Protein AF-A0A7S0UBX7-F1 (afdb_monomer)

Secondary structure (DSSP, 8-state):
---------PPPP------PPPP-------------------------------------------HHHHHHHHHHHHHHHHHHHHHHHHHHHHHHHHTEEE-TTT--EEE--S-HHHHHHHHHHHHHHHHHHSPBPPTTSHHHHHHHHHHHHHHHHH------EEEEE--S---EEEETTTEEEEEHHHHHHTTT-HHHHHHHHHHHHHHHHTTHHHHHHHHHHHHHHHHHHHHHHH--HHHHHHHHHHHHHS---GGG--

Foldseek 3Di:
DDDDDDDDDDDDDDDDDDDDDDDDDDDDDDDDDDDDDDDDDDDDDDDDDDDDDDDDDDDPPDPPPPVVVVVVVVVVVVVVVVCCLCVLVVVLVVVQVVQFDAQPPPRDTFGFPDDLVVQVVVLVVVLVVLCVPFPWDDCPDPLNVLQVVLLVVLVVVLPDPAPADEIETEDLDQDWAQGRRRYTYGYVNVCVVVVNDSVVSNVRSNLRVVCNSSVVVSRLVRVLVSLVSVLVVCCVPPVDPPVSVVSNVCSVVPPVPCVVVD

InterPro domains:
  IPR001915 Peptidase M48 [PF01435] (147-233)
  IPR051156 Mitochondrial and Outer Membrane Metalloprotease [PTHR22726] (80-261)

Organism: Hemiselmis andersenii (NCBI:txid464988)

pLDDT: mean 72.53, std 24.05, range [28.77, 96.5]

Solvent-accessible surface area (backbone atoms only — not comparable to full-atom values): 16391 Å² total; per-residue (Å²): 132,89,79,85,92,82,91,88,78,88,83,83,85,83,90,76,86,86,81,82,82,82,86,82,86,85,84,88,79,90,82,92,86,82,89,85,82,89,88,78,91,83,82,86,85,90,87,84,88,83,90,81,89,80,92,78,90,79,76,84,78,75,81,74,76,62,62,74,56,57,54,49,52,54,50,52,51,50,50,51,52,52,48,50,68,48,50,52,59,50,50,50,54,51,53,51,64,73,27,56,40,65,40,90,87,77,65,46,82,41,46,48,77,71,54,67,69,58,46,29,51,53,22,50,55,54,50,54,53,54,61,71,74,36,60,67,57,55,72,87,39,70,68,33,44,50,51,39,55,47,49,52,54,48,51,63,69,67,74,59,96,56,70,69,43,73,47,33,32,57,41,83,51,73,46,70,47,41,35,43,62,35,41,32,44,35,25,45,24,35,42,58,74,51,72,65,39,65,66,64,51,41,53,53,50,46,55,34,46,48,40,42,75,66,40,45,70,51,34,53,50,31,52,49,53,49,52,52,49,51,44,53,50,45,47,75,76,64,70,52,73,72,62,48,61,52,52,53,53,46,61,76,63,53,67,82,54,72,77,77,77,108

Mean predicted aligned error: 16.67 Å

Structure (mmCIF, N/CA/C/O backbone):
data_AF-A0A7S0UBX7-F1
#
_entry.id   AF-A0A7S0UBX7-F1
#
loop_
_atom_site.group_PDB
_atom_site.id
_atom_site.type_symbol
_atom_site.label_atom_id
_atom_site.label_alt_id
_atom_site.label_comp_id
_atom_site.label_asym_id
_atom_site.label_entity_id
_atom_site.label_seq_id
_atom_site.pdbx_PDB_ins_code
_atom_site.Cartn_x
_atom_site.Cartn_y
_atom_site.Cartn_z
_atom_site.occupancy
_atom_site.B_iso_or_equiv
_atom_site.auth_seq_id
_atom_site.auth_comp_id
_atom_site.auth_asym_id
_atom_site.auth_atom_id
_atom_site.pdbx_PDB_model_num
ATOM 1 N N . GLY A 1 1 ? -13.564 58.226 12.198 1.00 32.62 1 GLY A N 1
ATOM 2 C CA . GLY A 1 1 ? -12.790 58.694 13.359 1.00 32.62 1 GLY A CA 1
ATOM 3 C C . GLY A 1 1 ? -12.276 57.494 14.117 1.00 32.62 1 GLY A C 1
ATOM 4 O O . GLY A 1 1 ? -13.088 56.614 14.330 1.00 32.62 1 GLY A O 1
ATOM 5 N N . ARG A 1 2 ? -10.972 57.507 14.458 1.00 31.73 2 ARG A N 1
ATOM 6 C CA . ARG A 1 2 ? -10.309 56.976 15.678 1.00 31.73 2 ARG A CA 1
ATOM 7 C C . ARG A 1 2 ? -10.672 55.543 16.143 1.00 31.73 2 ARG A C 1
ATOM 9 O O . ARG A 1 2 ? -11.837 55.245 16.294 1.00 31.73 2 ARG A O 1
ATOM 16 N N . PHE A 1 3 ? -9.785 54.641 16.566 1.00 32.31 3 PHE A N 1
ATOM 17 C CA . PHE A 1 3 ? -8.325 54.519 16.718 1.00 32.31 3 PHE A CA 1
ATOM 18 C C . PHE A 1 3 ? -8.090 53.169 17.468 1.00 32.31 3 PHE A C 1
ATOM 20 O O . PHE A 1 3 ? -9.007 52.701 18.135 1.00 32.31 3 PHE A O 1
ATOM 27 N N . PHE A 1 4 ? -6.847 52.654 17.457 1.00 34.56 4 PHE A N 1
ATOM 28 C CA . PHE A 1 4 ? -6.247 51.592 18.316 1.00 34.56 4 PHE A CA 1
ATOM 29 C C . PHE A 1 4 ? -6.619 50.115 18.030 1.00 34.56 4 PHE A C 1
ATOM 31 O O . PHE A 1 4 ? -7.768 49.731 18.176 1.00 34.56 4 PHE A O 1
ATOM 38 N N . ASN A 1 5 ? -5.741 49.220 17.538 1.00 28.77 5 ASN A N 1
ATOM 39 C CA . ASN A 1 5 ? -4.349 48.810 17.864 1.00 28.77 5 ASN A CA 1
ATOM 40 C C . ASN A 1 5 ? -4.222 47.883 19.095 1.00 28.77 5 ASN A C 1
ATOM 42 O O . ASN A 1 5 ? -4.469 48.330 20.210 1.00 28.77 5 ASN A O 1
ATOM 46 N N . ARG A 1 6 ? -3.761 46.639 18.859 1.00 32.03 6 ARG A N 1
ATOM 47 C CA . ARG A 1 6 ? -2.914 45.760 19.708 1.00 32.03 6 ARG A CA 1
ATOM 48 C C . ARG A 1 6 ? -2.535 44.534 18.848 1.00 32.03 6 ARG A C 1
ATOM 50 O O . ARG A 1 6 ? -3.425 43.832 18.397 1.00 32.03 6 ARG A O 1
ATOM 57 N N . SER A 1 7 ? -1.309 44.325 18.360 1.00 31.06 7 SER A N 1
ATOM 58 C CA . SER A 1 7 ? -0.068 43.922 19.047 1.00 31.06 7 SER A CA 1
ATOM 59 C C . SER A 1 7 ? -0.198 42.641 19.892 1.00 31.06 7 SER A C 1
ATOM 61 O O . SER A 1 7 ? -0.618 42.739 21.040 1.00 31.06 7 SER A O 1
ATOM 63 N N . ALA A 1 8 ? 0.214 41.483 19.348 1.00 34.06 8 ALA A N 1
ATOM 64 C CA . ALA A 1 8 ? 0.842 40.366 20.081 1.00 34.06 8 ALA A CA 1
ATOM 65 C C . ALA A 1 8 ? 1.201 39.199 19.129 1.00 34.06 8 ALA A C 1
ATOM 67 O O . ALA A 1 8 ? 0.385 38.322 18.872 1.00 34.06 8 ALA A O 1
ATOM 68 N N . LEU A 1 9 ? 2.443 39.159 18.638 1.00 36.25 9 LEU A N 1
ATOM 69 C CA . LEU A 1 9 ? 3.099 37.920 18.199 1.00 36.25 9 LEU A CA 1
ATOM 70 C C . LEU A 1 9 ? 4.482 37.879 18.871 1.00 36.25 9 LEU A C 1
ATOM 72 O O . LEU A 1 9 ? 5.223 38.862 18.756 1.00 36.25 9 LEU A O 1
ATOM 76 N N . PRO A 1 10 ? 4.846 36.811 19.605 1.00 35.12 10 PRO A N 1
ATOM 77 C CA . PRO A 1 10 ? 6.133 36.741 20.283 1.00 35.12 10 PRO A CA 1
ATOM 78 C C . PRO A 1 10 ? 7.263 36.422 19.294 1.00 35.12 10 PRO A C 1
ATOM 80 O O . PRO A 1 10 ? 7.229 35.433 18.565 1.00 35.12 10 PRO A O 1
ATOM 83 N N . ARG A 1 11 ? 8.291 37.277 19.302 1.00 32.41 11 ARG A N 1
ATOM 84 C CA . ARG A 1 11 ? 9.596 37.040 18.673 1.00 32.41 11 ARG A CA 1
ATOM 85 C C . ARG A 1 11 ? 10.356 35.986 19.478 1.00 32.41 11 ARG A C 1
ATOM 87 O O . ARG A 1 11 ? 10.690 36.243 20.631 1.00 32.41 11 ARG A O 1
ATOM 94 N N . PHE A 1 12 ? 10.710 34.869 18.851 1.00 33.12 12 PHE A N 1
ATOM 95 C CA . PHE A 1 12 ? 11.814 34.037 19.322 1.00 33.12 12 PHE A CA 1
ATOM 96 C C . PHE A 1 12 ? 13.112 34.517 18.671 1.00 33.12 12 PHE A C 1
ATOM 98 O O . PHE A 1 12 ? 13.270 34.517 17.453 1.00 33.12 12 PHE A O 1
ATOM 105 N N . VAL A 1 13 ? 14.013 34.989 19.526 1.00 33.97 13 VAL A N 1
ATOM 106 C CA . VAL A 1 13 ? 15.382 35.399 1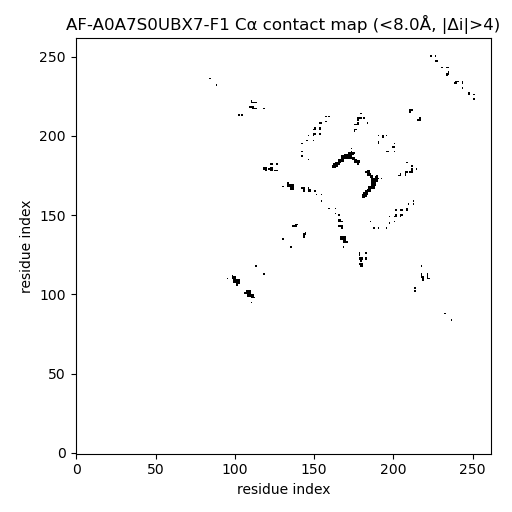9.224 1.00 33.97 13 VAL A CA 1
ATOM 107 C C . VAL A 1 13 ? 16.252 34.146 19.267 1.00 33.97 13 VAL A C 1
ATOM 109 O O . VAL A 1 13 ? 16.299 33.473 20.292 1.00 33.97 13 VAL A O 1
ATOM 112 N N . THR A 1 14 ? 16.965 33.838 18.186 1.00 32.81 14 THR A N 1
ATOM 113 C CA . THR A 1 14 ? 18.094 32.899 18.227 1.00 32.81 14 THR A CA 1
ATOM 114 C C . THR A 1 14 ? 19.341 33.617 17.733 1.00 32.81 14 THR A C 1
ATOM 116 O O . THR A 1 14 ? 19.422 34.104 16.608 1.00 32.81 14 THR A O 1
ATOM 119 N N . ILE A 1 15 ? 20.281 33.743 18.662 1.00 34.03 15 ILE A N 1
ATOM 120 C CA . ILE A 1 15 ? 21.583 34.384 18.541 1.00 34.03 15 ILE A CA 1
ATOM 121 C C . ILE A 1 15 ? 22.542 33.354 17.942 1.00 34.03 15 ILE A C 1
ATOM 123 O O . ILE A 1 15 ? 22.749 32.308 18.546 1.00 34.03 15 ILE A O 1
ATOM 127 N N . PHE A 1 16 ? 23.164 33.658 16.802 1.00 32.94 16 PHE A N 1
ATOM 128 C CA . PHE A 1 16 ? 24.442 33.052 16.416 1.00 32.94 16 PHE A CA 1
ATOM 129 C C . PHE A 1 16 ? 25.360 34.130 15.810 1.00 32.94 16 PHE A C 1
ATOM 131 O O . PHE A 1 16 ? 24.898 34.929 14.988 1.00 32.94 16 PHE A O 1
ATOM 138 N N . PRO A 1 17 ? 26.637 34.222 16.231 1.00 34.56 17 PRO A N 1
ATOM 139 C CA . PRO A 1 17 ? 27.500 35.342 15.885 1.00 34.56 17 PRO A CA 1
ATOM 140 C C . PRO A 1 17 ? 28.130 35.189 14.494 1.00 34.56 17 PRO A C 1
ATOM 142 O O . PRO A 1 17 ? 28.653 34.139 14.129 1.00 34.56 17 PRO A O 1
ATOM 145 N N . ARG A 1 18 ? 28.136 36.293 13.733 1.00 30.66 18 ARG A N 1
ATOM 146 C CA . ARG A 1 18 ? 28.933 36.472 12.509 1.00 30.66 18 ARG A CA 1
ATOM 147 C C . ARG A 1 18 ? 30.420 36.529 12.865 1.00 30.66 18 ARG A C 1
ATOM 149 O O . ARG A 1 18 ? 30.878 37.542 13.392 1.00 30.66 18 ARG A O 1
ATOM 156 N N . HIS A 1 19 ? 31.190 35.511 12.493 1.00 31.62 19 HIS A N 1
ATOM 157 C CA . HIS A 1 19 ? 32.645 35.629 12.438 1.00 31.62 19 HIS A CA 1
ATOM 158 C C . HIS A 1 19 ? 33.062 36.371 11.159 1.00 31.62 19 HIS A C 1
ATOM 160 O O . HIS A 1 19 ? 32.879 35.880 10.048 1.00 31.62 19 HIS A O 1
ATOM 166 N N . ARG A 1 20 ? 33.616 37.579 11.329 1.00 32.84 20 ARG A N 1
ATOM 167 C CA . ARG A 1 20 ? 34.440 38.261 10.321 1.00 32.84 20 ARG A CA 1
ATOM 168 C C . ARG A 1 20 ? 35.842 37.663 10.377 1.00 32.84 20 ARG A C 1
ATOM 170 O O . ARG A 1 20 ? 36.469 37.710 11.431 1.00 32.84 20 ARG A O 1
ATOM 177 N N . THR A 1 21 ? 36.356 37.179 9.257 1.00 38.44 21 THR A N 1
ATOM 178 C CA . THR A 1 21 ? 37.795 36.955 9.074 1.00 38.44 21 THR A CA 1
ATOM 179 C C . THR A 1 21 ? 38.390 38.155 8.333 1.00 38.44 21 THR A C 1
ATOM 181 O O . THR A 1 21 ? 37.851 38.533 7.289 1.00 38.44 21 THR A O 1
ATOM 184 N N . PRO A 1 22 ? 39.459 38.790 8.840 1.00 38.06 22 PRO A N 1
ATOM 185 C CA . PRO A 1 22 ? 40.152 39.853 8.125 1.00 38.06 22 PRO A CA 1
ATOM 186 C C . PRO A 1 22 ? 41.192 39.270 7.155 1.00 38.06 22 PRO A C 1
ATOM 188 O O . PRO A 1 22 ? 41.901 38.322 7.485 1.00 38.06 22 PRO A O 1
ATOM 191 N N . ASN A 1 23 ? 41.308 39.873 5.971 1.00 38.66 23 ASN A N 1
ATOM 192 C CA . ASN A 1 23 ? 42.471 39.707 5.093 1.00 38.66 23 ASN A CA 1
ATOM 193 C C . ASN A 1 23 ? 43.724 40.300 5.758 1.00 38.66 23 ASN A C 1
ATOM 195 O O . ASN A 1 23 ? 43.624 41.342 6.412 1.00 38.66 23 ASN A O 1
ATOM 199 N N . PRO A 1 24 ? 44.912 39.751 5.462 1.00 36.34 24 PRO A N 1
ATOM 200 C CA . PRO A 1 24 ? 46.038 40.638 5.193 1.00 36.34 24 PRO A CA 1
ATOM 201 C C . PRO A 1 24 ? 46.844 40.253 3.943 1.00 36.34 24 PRO A C 1
ATOM 203 O O . PRO A 1 24 ? 47.060 39.086 3.621 1.00 36.34 24 PRO A O 1
ATOM 206 N N . CYS A 1 25 ? 47.281 41.304 3.249 1.00 30.39 25 CYS A N 1
ATOM 207 C CA . CYS A 1 25 ? 48.199 41.317 2.108 1.00 30.39 25 CYS A CA 1
ATOM 208 C C . CYS A 1 25 ? 49.672 41.431 2.623 1.00 30.39 25 CYS A C 1
ATOM 210 O O . CYS A 1 25 ? 49.893 41.226 3.815 1.00 30.39 25 CYS A O 1
ATOM 212 N N . PRO A 1 26 ? 50.715 41.670 1.798 1.00 48.69 26 PRO A N 1
ATOM 213 C CA . PRO A 1 26 ? 51.864 40.777 1.680 1.00 48.69 26 PRO A CA 1
ATOM 214 C C . PRO A 1 26 ? 53.189 41.339 2.250 1.00 48.69 26 PRO A C 1
ATOM 216 O O . PRO A 1 26 ? 53.333 42.534 2.475 1.00 48.69 26 PRO A O 1
ATOM 219 N N . ARG A 1 27 ? 54.198 40.453 2.292 1.00 32.22 27 ARG A N 1
ATOM 220 C CA . ARG A 1 27 ? 55.660 40.703 2.317 1.00 32.22 27 ARG A CA 1
ATOM 221 C C . ARG A 1 27 ? 56.338 41.161 3.626 1.00 32.22 27 ARG A C 1
ATOM 223 O O . ARG A 1 27 ? 55.993 42.173 4.220 1.00 32.22 27 ARG A O 1
ATOM 230 N N . THR A 1 28 ? 57.500 40.513 3.837 1.00 29.39 28 THR A N 1
ATOM 231 C CA . THR A 1 28 ? 58.712 40.950 4.583 1.00 29.39 28 THR A CA 1
ATOM 232 C C . THR A 1 28 ? 58.574 40.935 6.114 1.00 29.39 28 THR A C 1
ATOM 234 O O . THR A 1 28 ? 57.618 41.461 6.649 1.00 29.39 28 THR A O 1
ATOM 237 N N . THR A 1 29 ? 59.452 40.340 6.929 1.00 34.50 29 THR A N 1
ATOM 238 C CA . THR A 1 29 ? 60.924 40.218 6.882 1.00 34.50 29 THR A CA 1
ATOM 239 C C . THR A 1 29 ? 61.299 39.126 7.902 1.00 34.50 29 THR A C 1
ATOM 241 O O . THR A 1 29 ? 60.79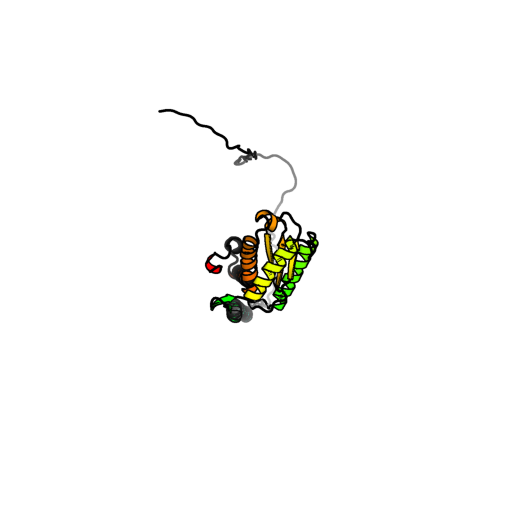0 39.138 9.015 1.00 34.50 29 THR A O 1
ATOM 244 N N . ALA A 1 30 ? 61.912 38.020 7.480 1.00 32.91 30 ALA A N 1
ATOM 245 C CA . ALA A 1 30 ? 63.324 37.683 7.711 1.00 32.91 30 ALA A CA 1
ATOM 246 C C . ALA A 1 30 ? 63.801 37.779 9.173 1.00 32.91 30 ALA A C 1
ATOM 248 O O . ALA A 1 30 ? 63.817 38.865 9.735 1.00 32.91 30 ALA A O 1
ATOM 249 N N . LEU A 1 31 ? 64.303 36.666 9.722 1.00 33.28 31 LEU A N 1
ATOM 250 C CA . LEU A 1 31 ? 65.708 36.516 10.135 1.00 33.28 31 LEU A CA 1
ATOM 251 C C . LEU A 1 31 ? 65.929 35.143 10.810 1.00 33.28 31 LEU A C 1
ATOM 253 O O . LEU A 1 31 ? 65.327 34.860 11.837 1.00 33.28 31 LEU A O 1
ATOM 257 N N . LEU A 1 32 ? 66.897 34.401 10.241 1.00 32.81 32 LEU A N 1
ATOM 258 C CA . LEU A 1 32 ? 67.977 33.649 10.921 1.00 32.81 32 LEU A CA 1
ATOM 259 C C . LEU A 1 32 ? 67.604 32.375 11.697 1.00 32.81 32 LEU A C 1
ATOM 261 O O . LEU A 1 32 ? 66.713 32.389 12.524 1.00 32.81 32 LEU A O 1
ATOM 265 N N . LEU A 1 33 ? 68.281 31.228 11.601 1.00 33.81 33 LEU A N 1
ATOM 266 C CA . LEU A 1 33 ? 69.534 30.684 11.025 1.00 33.81 33 LEU A CA 1
ATOM 267 C C . LEU A 1 33 ? 69.354 29.144 11.200 1.00 33.81 33 LEU A C 1
ATOM 269 O O . LEU A 1 33 ? 68.595 28.740 12.070 1.00 33.81 33 LEU A O 1
ATOM 273 N N . ARG A 1 34 ? 69.978 28.166 10.542 1.00 34.00 34 ARG A N 1
ATOM 274 C CA . ARG A 1 34 ? 71.156 28.019 9.683 1.00 34.00 34 ARG A CA 1
ATOM 275 C C . ARG A 1 34 ? 71.167 26.547 9.235 1.00 34.00 34 ARG A C 1
ATOM 277 O O . ARG A 1 34 ? 70.811 25.682 10.025 1.00 34.00 34 ARG A O 1
ATOM 284 N N . GLY A 1 35 ? 71.759 26.291 8.070 1.00 29.81 35 GLY A N 1
ATOM 285 C CA . GLY A 1 35 ? 72.458 25.038 7.757 1.00 29.81 35 GLY A CA 1
ATOM 286 C C . GLY A 1 35 ? 71.644 24.038 6.929 1.00 29.81 35 GLY A C 1
ATOM 287 O O . GLY A 1 35 ? 70.597 23.595 7.362 1.00 29.81 35 GLY A O 1
ATOM 288 N N . LEU A 1 36 ? 72.046 23.626 5.728 1.00 34.59 36 LEU A N 1
ATOM 289 C CA . LEU A 1 36 ? 73.276 23.849 4.966 1.00 34.59 36 LEU A CA 1
ATOM 290 C C . LEU A 1 36 ? 72.922 23.808 3.470 1.00 34.59 36 LEU A C 1
ATOM 292 O O . LEU A 1 36 ? 72.121 22.988 3.026 1.00 34.59 36 LEU A O 1
ATOM 296 N N . ARG A 1 37 ? 73.509 24.735 2.709 1.00 33.31 37 ARG A N 1
ATOM 297 C CA . ARG A 1 37 ? 73.307 24.948 1.274 1.00 33.31 37 ARG A CA 1
ATOM 298 C C . ARG A 1 37 ? 74.486 24.351 0.495 1.00 33.31 37 ARG A C 1
ATOM 300 O O . ARG A 1 37 ? 75.624 24.501 0.916 1.00 33.31 37 ARG A O 1
ATOM 307 N N . GLN A 1 38 ? 74.143 23.733 -0.632 1.00 40.38 38 GLN A N 1
ATOM 308 C CA . GLN A 1 38 ? 74.840 23.624 -1.923 1.00 40.38 38 GLN A CA 1
ATOM 309 C C . GLN A 1 38 ? 76.268 24.182 -2.076 1.00 40.38 38 GLN A C 1
ATOM 311 O O . GLN A 1 38 ? 76.514 25.358 -1.824 1.00 40.38 38 GLN A O 1
ATOM 316 N N . SER A 1 39 ? 77.099 23.402 -2.765 1.00 30.77 39 SER A N 1
ATOM 317 C CA . SER A 1 39 ? 78.115 23.826 -3.745 1.00 30.77 39 SER A CA 1
ATOM 318 C C . SER A 1 39 ? 78.599 22.538 -4.444 1.00 30.77 39 SER A C 1
ATOM 320 O O . SER A 1 39 ? 78.539 21.476 -3.838 1.00 30.77 39 SER A O 1
ATOM 322 N N . THR A 1 40 ? 79.042 22.423 -5.693 1.00 31.22 40 THR A N 1
ATOM 323 C CA . THR A 1 40 ? 79.333 23.292 -6.841 1.00 31.22 40 THR A CA 1
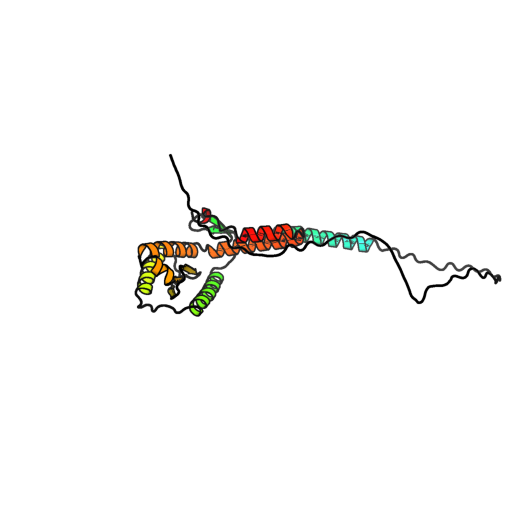ATOM 324 C C . THR A 1 40 ? 79.767 22.315 -7.950 1.00 31.22 40 THR A C 1
ATOM 326 O O . THR A 1 40 ? 80.403 21.304 -7.655 1.00 31.22 40 THR A O 1
ATOM 329 N N . LEU A 1 41 ? 79.449 22.603 -9.213 1.00 39.53 41 LEU A N 1
ATOM 330 C CA . LEU A 1 41 ? 80.047 21.935 -10.383 1.00 39.53 41 LEU A CA 1
ATOM 331 C C . LEU A 1 41 ? 81.587 22.003 -10.341 1.00 39.53 41 LEU A C 1
ATOM 333 O O . LEU A 1 41 ? 82.120 23.012 -9.874 1.00 39.53 41 LEU A O 1
ATOM 337 N N . PRO A 1 42 ? 82.288 21.061 -10.997 1.00 36.72 42 PRO A N 1
ATOM 338 C CA . PRO A 1 42 ? 83.481 21.441 -11.737 1.00 36.72 42 PRO A CA 1
ATOM 339 C C . PRO A 1 42 ? 83.380 21.098 -13.227 1.00 36.72 42 PRO A C 1
ATOM 341 O O . PRO A 1 42 ? 82.856 20.069 -13.652 1.00 36.72 42 PRO A O 1
ATOM 344 N N . GLN A 1 43 ? 83.906 22.033 -14.012 1.00 35.16 43 GLN A N 1
ATOM 345 C CA . GLN A 1 43 ? 84.192 21.923 -15.433 1.00 35.16 43 GLN A CA 1
ATOM 346 C C . GLN A 1 43 ? 85.348 20.943 -15.703 1.00 35.16 43 GLN A C 1
ATOM 348 O O . GLN A 1 43 ? 86.273 20.834 -14.908 1.00 35.16 43 GLN A O 1
ATOM 353 N N . ARG A 1 44 ? 85.288 20.324 -16.892 1.00 38.22 44 ARG A N 1
ATOM 354 C CA . ARG A 1 44 ? 86.384 19.884 -17.783 1.00 38.22 44 ARG A CA 1
ATOM 355 C C . ARG A 1 44 ? 87.692 19.367 -17.156 1.00 38.22 44 ARG A C 1
ATOM 357 O O . ARG A 1 44 ? 88.534 20.140 -16.719 1.00 38.22 44 ARG A O 1
ATOM 364 N N . ALA A 1 45 ? 87.971 18.093 -17.432 1.00 33.66 45 ALA A N 1
ATOM 365 C CA . ALA A 1 45 ? 89.318 17.622 -17.742 1.00 33.66 45 ALA A CA 1
ATOM 366 C C . ALA A 1 45 ? 89.276 16.812 -19.049 1.00 33.66 45 ALA A C 1
ATOM 368 O O . ALA A 1 45 ? 88.781 15.690 -19.102 1.00 33.66 45 ALA A O 1
ATOM 369 N N . SER A 1 46 ? 89.751 17.418 -20.133 1.00 38.59 46 SER A N 1
ATOM 370 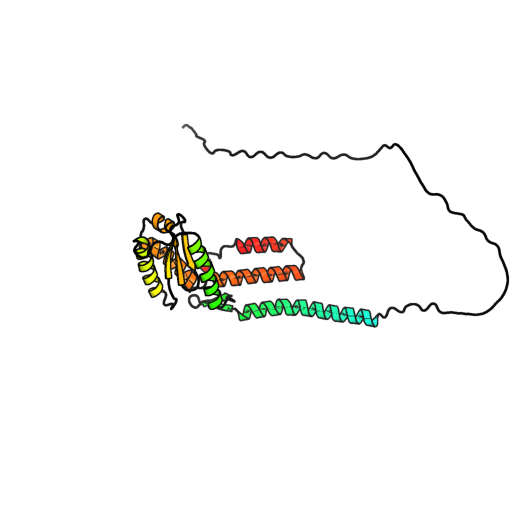C CA . SER A 1 46 ? 90.272 16.705 -21.300 1.00 38.59 46 SER A CA 1
ATOM 371 C C . SER A 1 46 ? 91.651 16.158 -20.942 1.00 38.59 46 SER A C 1
ATOM 373 O O . SER A 1 46 ? 92.433 16.956 -20.448 1.00 38.59 46 SER A O 1
ATOM 375 N N . PHE A 1 47 ? 91.948 14.876 -21.193 1.00 29.25 47 P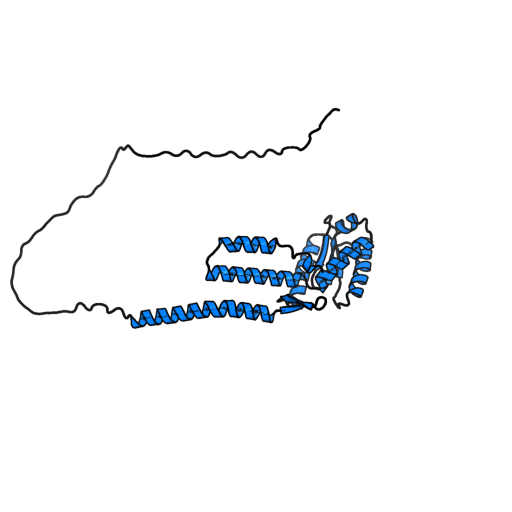HE A N 1
ATOM 376 C CA . PHE A 1 47 ? 93.265 14.333 -21.599 1.00 29.25 47 PHE A CA 1
ATOM 377 C C . PHE A 1 47 ? 93.253 12.792 -21.502 1.00 29.25 47 PHE A C 1
ATOM 379 O O . PHE A 1 47 ? 93.478 12.238 -20.435 1.00 29.25 47 PHE A O 1
ATOM 386 N N . PHE A 1 48 ? 93.014 12.095 -22.617 1.00 33.66 48 PHE A N 1
ATOM 387 C CA . PHE A 1 48 ? 93.989 11.149 -23.178 1.00 33.66 48 PHE A CA 1
ATOM 388 C C . PHE A 1 48 ? 93.564 10.748 -24.595 1.00 33.66 48 PHE A C 1
ATOM 390 O O . PHE A 1 48 ? 92.453 10.287 -24.837 1.00 33.66 48 PHE A O 1
ATOM 397 N N . SER A 1 49 ? 94.477 10.968 -25.532 1.00 37.72 49 SER A N 1
ATOM 398 C CA . SER A 1 49 ? 94.416 10.521 -26.917 1.00 37.72 49 SER A CA 1
ATOM 399 C C . SER A 1 49 ? 95.081 9.151 -27.001 1.00 37.72 49 SER A C 1
ATOM 401 O O . SER A 1 49 ? 96.207 9.040 -26.516 1.00 37.72 49 SER A O 1
ATOM 403 N N . ARG A 1 50 ? 94.453 8.142 -27.629 1.00 31.55 50 ARG A N 1
ATOM 404 C CA . ARG A 1 50 ? 95.185 7.130 -28.418 1.00 31.55 50 ARG A CA 1
ATOM 405 C C . ARG A 1 50 ? 94.276 6.271 -29.314 1.00 31.55 50 ARG A C 1
ATOM 407 O O . ARG A 1 50 ? 93.459 5.502 -28.834 1.00 31.55 50 ARG A O 1
ATOM 414 N N . SER A 1 51 ? 94.493 6.452 -30.617 1.00 32.72 51 SER A N 1
ATOM 415 C CA . SER A 1 51 ? 94.420 5.527 -31.763 1.00 32.72 51 SER A CA 1
ATOM 416 C C . SER A 1 51 ? 93.661 4.194 -31.676 1.00 32.72 51 SER A C 1
ATOM 418 O O . SER A 1 51 ? 93.986 3.340 -30.855 1.00 32.72 51 SER A O 1
ATOM 420 N N . GLY A 1 52 ? 92.888 3.918 -32.729 1.00 30.67 52 GLY A N 1
ATOM 421 C CA . GLY A 1 52 ? 92.715 2.558 -33.256 1.00 30.67 52 GLY A CA 1
ATOM 422 C C . GLY A 1 52 ? 91.327 2.322 -33.838 1.00 30.67 52 GLY A C 1
ATOM 423 O O . GLY A 1 52 ? 90.350 2.350 -33.106 1.00 30.67 52 GLY A O 1
ATOM 424 N N . GLY A 1 53 ? 91.246 2.133 -35.156 1.00 33.81 53 GLY A N 1
ATOM 425 C CA . GLY A 1 53 ? 89.997 1.901 -35.882 1.00 33.81 53 GLY A CA 1
ATOM 426 C C . GLY A 1 53 ? 89.319 0.562 -35.574 1.00 33.81 53 GLY A C 1
ATOM 427 O O . GLY A 1 53 ? 89.917 -0.341 -34.998 1.00 33.81 53 GLY A O 1
ATOM 428 N N . GLY A 1 54 ? 88.074 0.432 -36.031 1.00 31.81 54 GLY A N 1
ATOM 429 C CA . GLY A 1 54 ? 87.338 -0.831 -36.027 1.00 31.81 54 GLY A CA 1
ATOM 430 C C . GLY A 1 54 ? 85.833 -0.606 -36.044 1.00 31.81 54 GLY A C 1
ATOM 431 O O . GLY A 1 54 ? 85.260 -0.152 -35.063 1.00 31.81 54 GLY A O 1
ATOM 432 N N . ALA A 1 55 ? 85.206 -0.892 -37.181 1.00 45.66 55 ALA A N 1
ATOM 433 C CA . ALA A 1 55 ? 83.765 -0.860 -37.370 1.00 45.66 55 ALA A CA 1
ATOM 434 C C . ALA A 1 55 ? 83.042 -1.821 -36.405 1.00 45.66 55 ALA A C 1
ATOM 436 O O . ALA A 1 55 ? 83.457 -2.965 -36.242 1.00 45.66 55 ALA A O 1
ATOM 437 N N . GLY A 1 56 ? 81.937 -1.363 -35.817 1.00 34.41 56 GLY A N 1
ATOM 438 C CA . GLY A 1 56 ? 81.066 -2.155 -34.948 1.00 34.41 56 GLY A CA 1
ATOM 439 C C . GLY A 1 56 ? 79.757 -1.409 -34.717 1.00 34.41 56 GLY A C 1
ATOM 440 O O . GLY A 1 56 ? 79.584 -0.733 -33.709 1.00 34.41 56 GLY A O 1
ATOM 441 N N . GLY A 1 57 ? 78.878 -1.427 -35.719 1.00 39.72 57 GLY A N 1
ATOM 442 C CA . GLY A 1 57 ? 77.551 -0.829 -35.629 1.00 39.72 57 GLY A CA 1
ATOM 443 C C . GLY A 1 57 ? 76.591 -1.753 -34.892 1.00 39.72 57 GLY A C 1
ATOM 444 O O . GLY A 1 57 ? 75.885 -2.517 -35.540 1.00 39.72 57 GLY A O 1
ATOM 445 N N . ASP A 1 58 ? 76.530 -1.647 -33.565 1.00 41.53 58 ASP A N 1
ATOM 446 C CA . ASP A 1 58 ? 75.535 -2.352 -32.755 1.00 41.53 58 ASP A CA 1
ATOM 447 C C . ASP A 1 58 ? 74.350 -1.440 -32.406 1.00 41.53 58 ASP A C 1
ATOM 449 O O . ASP A 1 58 ? 74.355 -0.638 -31.477 1.00 41.53 58 ASP A O 1
ATOM 453 N N . GLY A 1 59 ? 73.330 -1.581 -33.253 1.00 38.47 59 GLY A N 1
ATOM 454 C CA . GLY A 1 59 ? 71.895 -1.524 -32.977 1.00 38.47 59 GLY A CA 1
ATOM 455 C C . GLY A 1 59 ? 71.379 -0.796 -31.733 1.00 38.47 59 GLY A C 1
ATOM 456 O O . GLY A 1 59 ? 71.082 -1.426 -30.720 1.00 38.47 59 GLY A O 1
ATOM 457 N N . TYR A 1 60 ? 70.984 0.466 -31.905 1.00 41.34 60 TYR A N 1
ATOM 458 C CA . TYR A 1 60 ? 69.819 0.987 -31.187 1.00 41.34 60 TYR A CA 1
ATOM 459 C C . TYR A 1 60 ? 68.553 0.430 -31.853 1.00 41.34 60 TYR A C 1
ATOM 461 O O . TYR A 1 60 ? 68.052 0.980 -32.835 1.00 41.34 60 TYR A O 1
ATOM 469 N N . LYS A 1 61 ? 68.029 -0.692 -31.340 1.00 45.47 61 LYS A N 1
ATOM 470 C CA . LYS A 1 61 ? 66.668 -1.134 -31.672 1.00 45.47 61 LYS A CA 1
ATOM 471 C C . LYS A 1 61 ? 65.686 -0.134 -31.062 1.00 45.47 61 LYS A C 1
ATOM 473 O O . LYS A 1 61 ? 65.348 -0.221 -29.887 1.00 45.47 61 LYS A O 1
ATOM 478 N N . SER A 1 62 ? 65.258 0.834 -31.869 1.00 48.91 62 SER A N 1
ATOM 479 C CA . SER A 1 62 ? 64.080 1.649 -31.580 1.00 48.91 62 SER A CA 1
ATOM 480 C C . SER A 1 62 ? 62.905 0.704 -31.326 1.00 48.91 62 SER A C 1
ATOM 482 O O . SER A 1 62 ? 62.590 -0.142 -32.167 1.00 48.91 62 SER A O 1
ATOM 484 N N . PHE A 1 63 ? 62.316 0.810 -30.135 1.00 52.59 63 PHE A N 1
ATOM 485 C CA . PHE A 1 63 ? 61.082 0.132 -29.769 1.00 52.59 63 PHE A CA 1
ATOM 486 C C . PHE A 1 63 ? 60.007 0.632 -30.743 1.00 52.59 63 PHE A C 1
ATOM 488 O O . PHE A 1 63 ? 59.507 1.746 -30.611 1.00 52.59 63 PHE A O 1
ATOM 495 N N . LYS A 1 64 ? 59.728 -0.142 -31.798 1.00 52.88 64 LYS A N 1
ATOM 496 C CA . LYS A 1 64 ? 58.554 0.089 -32.637 1.00 52.88 64 LYS A CA 1
ATOM 497 C C . LYS A 1 64 ? 57.360 -0.198 -31.740 1.00 52.88 64 LYS A C 1
ATOM 499 O O . LYS A 1 64 ? 57.044 -1.352 -31.498 1.00 52.88 64 LYS A O 1
ATOM 504 N N . GLU A 1 65 ? 56.764 0.859 -31.205 1.00 55.22 65 GLU A N 1
ATOM 505 C CA . GLU A 1 65 ? 55.462 0.793 -30.557 1.00 55.22 65 GLU A CA 1
ATOM 506 C C . GLU A 1 65 ? 54.495 0.109 -31.526 1.00 55.22 65 GLU A C 1
ATOM 508 O O . GLU A 1 65 ? 54.240 0.603 -32.632 1.00 55.22 65 GLU A O 1
ATOM 513 N N . ASP A 1 66 ? 54.005 -1.064 -31.135 1.00 56.31 66 ASP A N 1
ATOM 514 C CA . ASP A 1 66 ? 53.051 -1.850 -31.901 1.00 56.31 66 ASP A CA 1
ATOM 515 C C . ASP A 1 66 ? 51.696 -1.126 -31.922 1.00 56.31 66 ASP A C 1
ATOM 517 O O . ASP A 1 66 ? 50.749 -1.496 -31.237 1.00 56.31 66 ASP A O 1
ATOM 521 N N . LYS A 1 67 ? 51.562 -0.092 -32.762 1.00 55.94 67 LYS A N 1
ATOM 522 C CA . LYS A 1 67 ? 50.299 0.646 -32.979 1.00 55.94 67 LYS A CA 1
ATOM 523 C C . LYS A 1 67 ? 49.117 -0.271 -33.338 1.00 55.94 67 LYS A C 1
ATOM 525 O O . LYS A 1 67 ? 47.962 0.115 -33.199 1.00 55.94 67 LYS A O 1
ATOM 530 N N . TRP A 1 68 ? 49.394 -1.491 -33.803 1.00 50.84 68 TRP A N 1
ATOM 531 C CA . TRP A 1 68 ? 48.402 -2.502 -34.173 1.00 50.84 68 TRP A CA 1
ATOM 532 C C . TRP A 1 68 ? 47.746 -3.236 -32.991 1.00 50.84 68 TRP A C 1
ATOM 534 O O . TRP A 1 68 ? 46.683 -3.832 -33.203 1.00 50.84 68 TRP A O 1
ATOM 544 N N . SER A 1 69 ? 48.346 -3.252 -31.793 1.00 55.75 69 SER A N 1
ATOM 545 C CA . SER A 1 69 ? 47.683 -3.750 -30.574 1.00 55.75 69 SER A CA 1
ATOM 546 C C . SER A 1 69 ? 46.867 -2.634 -29.924 1.00 55.75 69 SER A C 1
ATOM 548 O O . SER A 1 69 ? 45.676 -2.816 -29.695 1.00 55.75 69 SER A O 1
ATOM 550 N N . ASP A 1 70 ? 47.450 -1.442 -29.792 1.00 60.84 70 ASP A N 1
ATOM 551 C CA . ASP A 1 70 ? 46.819 -0.259 -29.189 1.00 60.84 70 ASP A CA 1
ATOM 552 C C . ASP A 1 70 ? 45.566 0.212 -29.964 1.00 60.84 70 ASP A C 1
ATOM 554 O O . ASP A 1 70 ? 44.518 0.549 -29.404 1.00 60.84 70 ASP A O 1
ATOM 558 N N . GLN A 1 71 ? 45.594 0.136 -31.300 1.00 57.84 71 GLN A N 1
ATOM 559 C CA . GLN A 1 71 ? 44.434 0.492 -32.120 1.00 57.84 71 GLN A CA 1
ATOM 560 C C . GLN A 1 71 ? 43.324 -0.580 -32.122 1.00 57.84 71 GLN A C 1
ATOM 562 O O . GLN A 1 71 ? 42.153 -0.251 -32.318 1.00 57.84 71 GLN A O 1
ATOM 567 N N . ARG A 1 72 ? 43.663 -1.855 -31.873 1.00 56.88 72 ARG A N 1
ATOM 568 C CA . ARG A 1 72 ? 42.675 -2.936 -31.686 1.00 56.88 72 ARG A CA 1
ATOM 569 C C . ARG A 1 72 ? 42.031 -2.868 -30.305 1.00 56.88 72 ARG A C 1
ATOM 571 O O . ARG A 1 72 ? 40.814 -3.013 -30.224 1.00 56.88 72 ARG A O 1
ATOM 578 N N . ASP A 1 73 ? 42.818 -2.572 -29.272 1.00 65.56 73 ASP A N 1
ATOM 579 C CA . ASP A 1 73 ? 42.326 -2.352 -27.910 1.00 65.56 73 ASP A CA 1
ATOM 580 C C . ASP A 1 73 ? 41.453 -1.097 -27.821 1.00 65.56 73 ASP A C 1
ATOM 582 O O . ASP A 1 73 ? 40.380 -1.124 -27.227 1.00 65.56 73 ASP A O 1
ATOM 586 N N . SER A 1 74 ? 41.807 -0.008 -28.507 1.00 75.88 74 SER A N 1
ATOM 587 C CA . SER A 1 74 ? 40.934 1.173 -28.552 1.00 75.88 74 SER A CA 1
ATOM 588 C C . SER A 1 74 ? 39.626 0.930 -29.315 1.00 75.88 74 SER A C 1
ATOM 590 O O . SER A 1 74 ? 38.587 1.464 -28.923 1.00 75.88 74 SER A O 1
ATOM 592 N N . GLN A 1 75 ? 39.615 0.117 -30.379 1.00 84.12 75 GLN A N 1
ATOM 593 C CA . GLN A 1 75 ? 38.367 -0.227 -31.069 1.00 84.12 75 GLN A CA 1
ATOM 594 C C . GLN A 1 75 ? 37.478 -1.166 -30.251 1.00 84.12 75 GLN A C 1
ATOM 596 O O . GLN A 1 75 ? 36.273 -0.923 -30.188 1.00 84.12 75 GLN A O 1
ATOM 601 N N . SER A 1 76 ? 38.040 -2.191 -29.604 1.00 81.31 76 SER A N 1
ATOM 602 C CA . SER A 1 76 ? 37.280 -3.115 -28.754 1.00 81.31 76 SER A CA 1
ATOM 603 C C . SER A 1 76 ? 36.708 -2.408 -27.520 1.00 81.31 76 SER A C 1
ATOM 605 O O . SER A 1 76 ? 35.532 -2.594 -27.208 1.00 81.31 76 SER A O 1
ATOM 607 N N . VAL A 1 77 ? 37.474 -1.508 -26.892 1.00 84.25 77 VAL A N 1
ATOM 608 C CA . VAL A 1 77 ? 37.008 -0.665 -25.779 1.00 84.25 77 VAL A CA 1
ATOM 609 C C . VAL A 1 77 ? 35.888 0.274 -26.229 1.00 84.25 77 VAL A C 1
ATOM 611 O O . VAL A 1 77 ? 34.864 0.372 -25.557 1.00 84.25 77 VAL A O 1
ATOM 614 N N . ARG A 1 78 ? 36.015 0.929 -27.391 1.00 83.88 78 ARG A N 1
ATOM 615 C CA . ARG A 1 78 ? 34.951 1.801 -27.928 1.00 83.88 78 ARG A CA 1
ATOM 616 C C . ARG A 1 78 ? 33.678 1.024 -28.255 1.00 83.88 78 ARG A C 1
ATOM 618 O O . ARG A 1 78 ? 32.586 1.510 -27.976 1.00 83.88 78 ARG A O 1
ATOM 625 N N . LEU A 1 79 ? 33.803 -0.181 -28.812 1.00 86.00 79 LEU A N 1
ATOM 626 C CA . LEU A 1 79 ? 32.670 -1.074 -29.059 1.00 86.00 79 LEU A CA 1
ATOM 627 C C . LEU A 1 79 ? 31.994 -1.494 -27.751 1.00 86.00 79 LEU A C 1
ATOM 629 O O . LEU A 1 79 ? 30.773 -1.411 -27.656 1.00 86.00 79 LEU A O 1
ATOM 633 N N . ALA A 1 80 ? 32.770 -1.870 -26.734 1.00 85.44 80 ALA A N 1
ATOM 634 C CA . ALA A 1 80 ? 32.248 -2.239 -25.422 1.00 85.44 80 ALA A CA 1
ATOM 635 C C . ALA A 1 80 ? 31.504 -1.075 -24.745 1.00 85.44 80 ALA A C 1
ATOM 637 O O . ALA A 1 80 ? 30.393 -1.261 -24.251 1.00 85.44 80 ALA A O 1
ATOM 638 N N . VAL A 1 81 ? 32.066 0.137 -24.783 1.00 84.44 81 VAL A N 1
ATOM 639 C CA . VAL A 1 81 ? 31.427 1.350 -24.245 1.00 84.44 81 VAL A CA 1
ATOM 640 C C . VAL A 1 81 ? 30.132 1.673 -24.995 1.00 84.44 81 VAL A C 1
ATOM 642 O O . VAL A 1 81 ? 29.106 1.926 -24.366 1.00 84.44 81 VAL A O 1
ATOM 645 N N . ASN A 1 82 ? 30.137 1.607 -26.328 1.00 84.38 82 ASN A N 1
ATOM 646 C CA . ASN A 1 82 ? 28.939 1.862 -27.131 1.00 84.38 82 ASN A CA 1
ATOM 647 C C . ASN A 1 82 ? 27.838 0.824 -26.871 1.00 84.38 82 ASN A C 1
ATOM 649 O O . ASN A 1 82 ? 26.670 1.188 -26.739 1.00 84.38 82 ASN A O 1
ATOM 653 N N . LEU A 1 83 ? 28.199 -0.459 -26.759 1.00 87.19 83 LEU A N 1
ATOM 654 C CA . LEU A 1 83 ? 27.255 -1.516 -26.399 1.00 87.19 83 LEU A CA 1
ATOM 655 C C . LEU A 1 83 ? 26.671 -1.276 -25.008 1.00 87.19 83 LEU A C 1
ATOM 657 O O . LEU A 1 83 ? 25.463 -1.387 -24.839 1.00 87.19 83 LEU A O 1
ATOM 661 N N . PHE A 1 84 ? 27.485 -0.874 -24.034 1.00 86.00 84 PHE A N 1
ATOM 662 C CA . PHE A 1 84 ? 27.010 -0.550 -22.690 1.00 86.00 84 PHE A CA 1
ATOM 663 C C . PHE A 1 84 ? 26.018 0.629 -22.682 1.00 86.00 84 PHE A C 1
ATOM 665 O O . PHE A 1 84 ? 24.962 0.536 -22.056 1.00 86.00 84 PHE A O 1
ATOM 672 N N . ILE A 1 85 ? 26.302 1.698 -23.438 1.00 84.69 85 ILE A N 1
ATOM 673 C CA . ILE A 1 85 ? 25.427 2.879 -23.566 1.00 84.69 85 ILE A CA 1
ATOM 674 C C . ILE A 1 85 ? 24.078 2.539 -24.216 1.00 84.69 85 ILE A C 1
ATOM 676 O O . ILE A 1 85 ? 23.083 3.185 -23.910 1.00 84.69 85 ILE A O 1
ATOM 680 N N . ILE A 1 86 ? 24.015 1.541 -25.100 1.00 86.00 86 ILE A N 1
ATOM 681 C CA . ILE A 1 86 ? 22.774 1.164 -25.797 1.00 86.00 86 ILE A CA 1
ATOM 682 C C . ILE A 1 86 ? 22.003 0.093 -25.019 1.00 86.00 86 ILE A C 1
ATOM 684 O O . ILE A 1 86 ? 20.793 0.210 -24.816 1.00 86.00 86 ILE A O 1
ATOM 688 N N . VAL A 1 87 ? 22.696 -0.955 -24.574 1.00 90.00 87 VAL A N 1
ATOM 689 C CA . VAL A 1 87 ? 22.080 -2.118 -23.927 1.00 90.00 87 VAL A CA 1
ATOM 690 C C . VAL A 1 87 ? 21.486 -1.735 -22.579 1.00 90.00 87 VAL A C 1
ATOM 692 O O . VAL A 1 87 ? 20.396 -2.197 -22.258 1.00 90.00 87 VAL A O 1
ATOM 695 N N . LEU A 1 88 ? 22.146 -0.874 -21.800 1.00 87.81 88 LEU A N 1
ATOM 696 C CA . LEU A 1 88 ? 21.686 -0.561 -20.451 1.00 87.81 88 LEU A CA 1
ATOM 697 C C . LEU A 1 88 ? 20.365 0.239 -20.447 1.00 87.81 88 LEU A C 1
ATOM 699 O O . LEU A 1 88 ? 19.386 -0.277 -19.902 1.00 87.81 88 LEU A O 1
ATOM 703 N N . PRO A 1 89 ? 20.237 1.395 -21.131 1.00 87.62 89 PRO A N 1
ATOM 704 C CA . PRO A 1 89 ? 18.952 2.086 -21.256 1.00 87.62 89 PRO A CA 1
ATOM 705 C C . PRO A 1 89 ? 17.908 1.259 -22.015 1.00 87.62 89 PRO A C 1
ATOM 707 O O . PRO A 1 89 ? 16.740 1.252 -21.633 1.00 87.62 89 PRO A O 1
ATOM 710 N N . GLY A 1 90 ? 18.318 0.519 -23.054 1.00 90.06 90 GLY A N 1
ATOM 711 C CA . GLY A 1 90 ? 17.421 -0.362 -23.804 1.00 90.06 90 GLY A CA 1
ATOM 712 C C . GLY A 1 90 ? 16.801 -1.448 -22.921 1.00 90.06 90 GLY A C 1
ATOM 713 O O . GLY A 1 90 ? 15.588 -1.642 -22.937 1.00 90.06 90 GLY A O 1
ATOM 714 N N . SER A 1 91 ? 17.610 -2.101 -22.084 1.00 89.81 91 SER A N 1
ATOM 715 C CA . SER A 1 91 ? 17.142 -3.105 -21.123 1.00 89.81 91 SER A CA 1
ATOM 716 C C . SER A 1 91 ? 16.206 -2.514 -20.068 1.00 89.81 91 SER A C 1
ATOM 718 O O . SER A 1 91 ? 15.209 -3.144 -19.726 1.00 89.81 91 SER A O 1
ATOM 720 N N . PHE A 1 92 ? 16.461 -1.284 -19.611 1.00 89.44 92 PHE A N 1
ATOM 721 C CA . PHE A 1 92 ? 15.598 -0.590 -18.656 1.00 89.44 92 PHE A CA 1
ATOM 722 C C . PHE A 1 92 ? 14.226 -0.250 -19.254 1.00 89.44 92 PHE A C 1
ATOM 724 O O . PHE A 1 92 ? 13.199 -0.481 -18.618 1.00 89.44 92 PHE A O 1
ATOM 731 N N . ILE A 1 93 ? 14.189 0.241 -20.496 1.00 89.31 93 ILE A N 1
ATOM 732 C CA . ILE A 1 93 ? 12.935 0.524 -21.211 1.00 89.31 93 ILE A CA 1
ATOM 733 C C . ILE A 1 93 ? 12.138 -0.766 -21.429 1.00 89.31 93 ILE A C 1
ATOM 735 O O . ILE A 1 93 ? 10.929 -0.784 -21.205 1.00 89.31 93 ILE A O 1
ATOM 739 N N . LEU A 1 94 ? 12.806 -1.856 -21.823 1.00 91.19 94 LEU A N 1
ATOM 740 C CA . LEU A 1 94 ? 12.170 -3.166 -21.974 1.00 91.19 94 LEU A CA 1
ATOM 741 C C . LEU A 1 94 ? 11.618 -3.689 -20.643 1.00 91.19 94 LEU A C 1
ATOM 743 O O . LEU A 1 94 ? 10.480 -4.151 -20.600 1.00 91.19 94 LEU A O 1
ATOM 747 N N . TYR A 1 95 ? 12.390 -3.575 -19.557 1.00 90.56 95 TYR A N 1
ATOM 748 C CA . TYR A 1 95 ? 11.945 -3.933 -18.209 1.00 90.56 95 TYR A CA 1
ATOM 749 C C . TYR A 1 95 ? 10.694 -3.150 -17.815 1.00 90.56 95 TYR A C 1
ATOM 751 O O . TYR A 1 95 ? 9.714 -3.745 -17.374 1.00 90.56 95 TYR A O 1
ATOM 759 N N . TRP A 1 96 ? 10.699 -1.832 -18.016 1.00 88.44 96 TRP A N 1
ATOM 760 C CA . TRP A 1 96 ? 9.542 -1.001 -17.718 1.00 88.44 96 TRP A CA 1
ATOM 761 C C . TRP A 1 96 ? 8.330 -1.437 -18.532 1.00 88.44 96 TRP A C 1
ATOM 763 O O . TRP A 1 96 ? 7.267 -1.672 -17.964 1.00 88.44 96 TRP A O 1
ATOM 773 N N . ALA A 1 97 ? 8.480 -1.560 -19.853 1.00 89.56 97 ALA A N 1
ATOM 774 C CA . ALA A 1 97 ? 7.387 -1.930 -20.744 1.00 89.56 97 ALA A CA 1
ATOM 775 C C . ALA A 1 97 ? 6.780 -3.294 -20.378 1.00 89.56 97 ALA A C 1
ATOM 777 O O . ALA A 1 97 ? 5.564 -3.453 -20.448 1.00 89.56 97 ALA A O 1
ATOM 778 N N . ALA A 1 98 ? 7.607 -4.246 -19.936 1.00 88.81 98 ALA A N 1
ATOM 779 C CA . ALA A 1 98 ? 7.166 -5.569 -19.501 1.00 88.81 98 ALA A CA 1
ATOM 780 C C . ALA A 1 98 ? 6.371 -5.565 -18.180 1.00 88.81 98 ALA A C 1
ATOM 782 O O . ALA A 1 98 ? 5.599 -6.490 -17.948 1.00 88.81 98 ALA A O 1
ATOM 783 N N . HIS A 1 99 ? 6.533 -4.543 -17.333 1.00 88.81 99 HIS A N 1
ATOM 784 C CA . HIS A 1 99 ? 5.844 -4.414 -16.037 1.00 88.81 99 HIS A CA 1
ATOM 785 C C . HIS A 1 99 ? 4.743 -3.340 -16.044 1.00 88.81 99 HIS A C 1
ATOM 787 O O . HIS A 1 99 ? 4.269 -2.913 -14.987 1.00 88.81 99 HIS A O 1
ATOM 793 N N . LEU A 1 100 ? 4.331 -2.883 -17.232 1.00 88.88 100 LEU A N 1
ATOM 794 C CA . LEU A 1 100 ? 3.139 -2.057 -17.381 1.00 88.88 100 LEU A CA 1
ATOM 795 C C . LEU A 1 100 ? 1.892 -2.922 -17.210 1.00 88.88 100 LEU A C 1
ATOM 797 O O . LEU A 1 100 ? 1.640 -3.844 -17.981 1.00 88.88 100 LEU A O 1
ATOM 801 N N . ASP A 1 101 ? 1.089 -2.562 -16.221 1.00 85.75 101 ASP A N 1
ATOM 802 C CA . ASP A 1 101 ? -0.198 -3.163 -15.918 1.00 85.75 101 ASP A CA 1
ATOM 803 C C . ASP A 1 101 ? -1.319 -2.138 -16.151 1.00 85.75 101 ASP A C 1
ATOM 805 O O . ASP A 1 101 ? -1.120 -0.921 -16.054 1.00 85.75 101 ASP A O 1
ATOM 809 N N . ARG A 1 102 ? -2.524 -2.613 -16.473 1.00 84.94 102 ARG A N 1
ATOM 810 C CA . ARG A 1 102 ? -3.714 -1.756 -16.551 1.00 84.94 102 ARG A CA 1
ATOM 811 C C . ARG A 1 102 ? -4.495 -1.878 -15.257 1.00 84.94 102 ARG A C 1
ATOM 813 O O . ARG A 1 102 ? -4.843 -2.971 -14.829 1.00 84.94 102 ARG A O 1
ATOM 820 N N . SER A 1 103 ? -4.818 -0.739 -14.651 1.00 82.19 103 SER A N 1
ATOM 821 C CA . SER A 1 103 ? -5.702 -0.716 -13.488 1.00 82.19 103 SER A CA 1
ATOM 822 C C . SER A 1 103 ? -7.062 -1.339 -13.839 1.00 82.19 103 SER A C 1
ATOM 824 O O . SER A 1 103 ? -7.676 -0.900 -14.816 1.00 82.19 103 SER A O 1
ATOM 826 N N . PRO A 1 104 ? -7.564 -2.311 -13.055 1.00 76.88 104 PRO A N 1
ATOM 827 C CA . PRO A 1 104 ? -8.840 -2.967 -13.334 1.00 76.88 104 PRO A CA 1
ATOM 828 C C . PRO A 1 104 ? -10.033 -2.011 -13.198 1.00 76.88 104 PRO A C 1
ATOM 830 O O . PRO A 1 104 ? -11.036 -2.197 -13.879 1.00 76.88 104 PRO A O 1
ATOM 833 N N . TYR A 1 105 ? -9.918 -0.972 -12.362 1.00 78.06 105 TYR A N 1
ATOM 834 C CA . TYR A 1 105 ? -11.010 -0.031 -12.091 1.00 78.06 105 TYR A CA 1
ATOM 835 C C . TYR A 1 105 ? -10.991 1.193 -13.012 1.00 78.06 105 TYR A C 1
ATOM 837 O O . TYR A 1 105 ? -12.037 1.616 -13.491 1.00 78.06 105 TYR A O 1
ATOM 845 N N . THR A 1 106 ? -9.809 1.765 -13.273 1.00 81.00 106 THR A N 1
ATOM 846 C CA . THR A 1 106 ? -9.677 3.034 -14.018 1.00 81.00 106 THR A CA 1
ATOM 847 C C . THR A 1 106 ? -9.167 2.861 -15.448 1.00 81.00 106 THR A C 1
ATOM 849 O O . THR A 1 106 ? -9.190 3.808 -16.229 1.00 81.00 106 THR A O 1
ATOM 852 N N . GLY A 1 107 ? -8.647 1.684 -15.815 1.00 81.25 107 GLY A N 1
ATOM 853 C CA . GLY A 1 107 ? -8.043 1.433 -17.130 1.00 81.25 107 GLY A CA 1
ATOM 854 C C . GLY A 1 107 ? -6.723 2.175 -17.387 1.00 81.25 107 GLY A C 1
ATOM 855 O O . GLY A 1 107 ? -6.131 2.018 -18.458 1.00 81.25 107 GLY A O 1
ATOM 856 N N . ARG A 1 108 ? -6.238 2.961 -16.415 1.00 85.56 108 ARG A N 1
ATOM 857 C CA . ARG A 1 108 ? -4.974 3.701 -16.485 1.00 85.56 108 ARG A CA 1
ATOM 858 C C . ARG A 1 108 ? -3.787 2.739 -16.512 1.00 85.56 108 ARG A C 1
ATOM 860 O O . ARG A 1 108 ? -3.762 1.755 -15.771 1.00 85.56 108 ARG A O 1
ATOM 867 N N . LEU A 1 109 ? -2.791 3.060 -17.340 1.00 84.50 109 LEU A N 1
ATOM 868 C CA . LEU A 1 109 ? -1.496 2.385 -17.319 1.00 84.50 109 LEU A CA 1
ATOM 869 C C . LEU A 1 109 ? -0.741 2.765 -16.049 1.00 84.50 109 LEU A C 1
ATOM 871 O O . LEU A 1 109 ? -0.551 3.946 -15.749 1.00 84.50 109 LEU A O 1
ATOM 875 N N . ARG A 1 110 ? -0.295 1.748 -15.328 1.00 85.38 110 ARG A N 1
ATOM 876 C CA . ARG A 1 110 ? 0.503 1.867 -14.115 1.00 85.38 110 ARG A CA 1
ATOM 877 C C . ARG A 1 110 ? 1.626 0.849 -14.160 1.00 85.38 110 ARG A C 1
ATOM 879 O O . ARG A 1 110 ? 1.501 -0.180 -14.813 1.00 85.38 110 ARG A O 1
ATOM 886 N N . MET A 1 111 ? 2.726 1.132 -13.480 1.00 85.31 111 MET A N 1
ATOM 887 C CA . MET A 1 111 ? 3.821 0.177 -13.364 1.00 85.31 111 MET A CA 1
ATOM 888 C C . MET A 1 111 ? 3.738 -0.495 -11.998 1.00 85.31 111 MET A C 1
ATOM 890 O O . MET A 1 111 ? 3.782 0.181 -10.971 1.00 85.31 111 MET A O 1
ATOM 894 N N . ILE A 1 112 ? 3.576 -1.817 -11.997 1.00 87.69 112 ILE A N 1
ATOM 895 C CA . ILE A 1 112 ? 3.635 -2.637 -10.788 1.00 87.69 112 ILE A CA 1
ATOM 896 C C . ILE A 1 112 ? 4.597 -3.783 -11.080 1.00 87.69 112 ILE A C 1
ATOM 898 O O . ILE A 1 112 ? 4.266 -4.728 -11.788 1.00 87.69 112 ILE A O 1
ATOM 902 N N . ASP A 1 113 ? 5.793 -3.700 -10.511 1.00 88.50 113 ASP A N 1
ATOM 903 C CA . ASP A 1 113 ? 6.819 -4.739 -10.614 1.00 88.50 113 ASP A CA 1
ATOM 904 C C . ASP A 1 113 ? 6.728 -5.779 -9.486 1.00 88.50 113 ASP A C 1
ATOM 906 O O . ASP A 1 113 ? 7.320 -6.855 -9.556 1.00 88.50 113 ASP A O 1
ATOM 910 N N . MET A 1 114 ? 5.981 -5.468 -8.426 1.00 88.44 114 MET A N 1
ATOM 911 C CA . MET A 1 114 ? 5.929 -6.294 -7.233 1.00 88.44 114 MET A CA 1
ATOM 912 C C . MET A 1 114 ? 4.826 -7.362 -7.300 1.00 88.44 114 MET A C 1
ATOM 914 O O . MET A 1 114 ? 3.638 -7.025 -7.412 1.00 88.44 114 MET A O 1
ATOM 918 N N . PRO A 1 115 ? 5.168 -8.651 -7.118 1.00 90.88 115 PRO A N 1
ATOM 919 C CA . PRO A 1 115 ? 4.173 -9.705 -7.002 1.00 90.88 115 PRO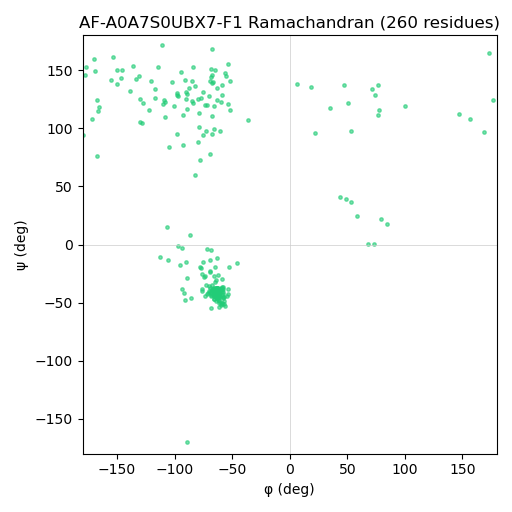 A CA 1
ATOM 920 C C . PRO A 1 115 ? 3.368 -9.565 -5.704 1.00 90.88 115 PRO A C 1
ATOM 922 O O . PRO A 1 115 ? 3.900 -9.204 -4.652 1.00 90.88 115 PRO A O 1
ATOM 925 N N . VAL A 1 116 ? 2.085 -9.935 -5.753 1.00 89.12 116 VAL A N 1
ATOM 926 C CA . VAL A 1 116 ? 1.147 -9.836 -4.615 1.00 89.12 116 VAL A CA 1
ATOM 927 C C . VAL A 1 116 ? 1.685 -10.542 -3.364 1.00 89.12 116 VAL A C 1
ATOM 929 O O . VAL A 1 116 ? 1.557 -10.025 -2.259 1.00 89.12 116 VAL A O 1
ATOM 932 N N . ALA A 1 117 ? 2.352 -11.690 -3.513 1.00 91.38 117 ALA A N 1
ATOM 933 C CA . ALA A 1 117 ? 2.928 -12.424 -2.383 1.00 91.38 117 ALA A CA 1
ATOM 934 C C . ALA A 1 117 ? 4.020 -11.628 -1.642 1.00 91.38 117 ALA A C 1
ATOM 936 O O . ALA A 1 117 ? 4.093 -11.671 -0.412 1.00 91.38 117 ALA A O 1
ATOM 937 N N . GLN A 1 118 ? 4.851 -10.881 -2.375 1.00 92.06 118 GLN A N 1
ATOM 938 C CA . GLN A 1 118 ? 5.864 -10.010 -1.781 1.00 92.06 118 GLN A CA 1
ATOM 939 C C . GLN A 1 118 ? 5.209 -8.814 -1.087 1.00 92.06 118 GLN A C 1
ATOM 941 O O . GLN A 1 118 ? 5.602 -8.456 0.022 1.00 92.06 118 GLN A O 1
ATOM 946 N N . GLU A 1 119 ? 4.171 -8.249 -1.700 1.00 90.44 119 GLU A N 1
ATOM 947 C CA . GLU A 1 119 ? 3.374 -7.167 -1.124 1.00 90.44 119 GLU A CA 1
ATOM 948 C C . GLU A 1 119 ? 2.782 -7.578 0.233 1.00 90.44 119 GLU A C 1
ATOM 950 O O . GLU A 1 119 ? 3.008 -6.923 1.252 1.00 90.44 119 GLU A O 1
ATOM 955 N N . GLN A 1 120 ? 2.120 -8.737 0.273 1.00 90.94 120 GLN A N 1
ATOM 956 C CA . GLN A 1 120 ? 1.559 -9.327 1.488 1.00 90.94 120 GLN A CA 1
ATOM 957 C C . GLN A 1 120 ? 2.635 -9.635 2.536 1.00 90.94 120 GLN A C 1
ATOM 959 O O . GLN A 1 120 ? 2.410 -9.440 3.731 1.00 90.94 120 GLN A O 1
ATOM 964 N N . ALA A 1 121 ? 3.814 -10.108 2.120 1.00 92.56 121 ALA A N 1
ATOM 965 C CA . ALA A 1 121 ? 4.917 -10.367 3.038 1.00 92.56 121 ALA A CA 1
ATOM 966 C C . ALA A 1 121 ? 5.395 -9.081 3.728 1.00 92.56 121 ALA A C 1
ATOM 968 O O . ALA A 1 121 ? 5.553 -9.076 4.949 1.00 92.56 121 ALA A O 1
ATOM 969 N N . MET A 1 122 ? 5.555 -7.986 2.982 1.00 91.44 122 MET A N 1
ATOM 970 C CA . M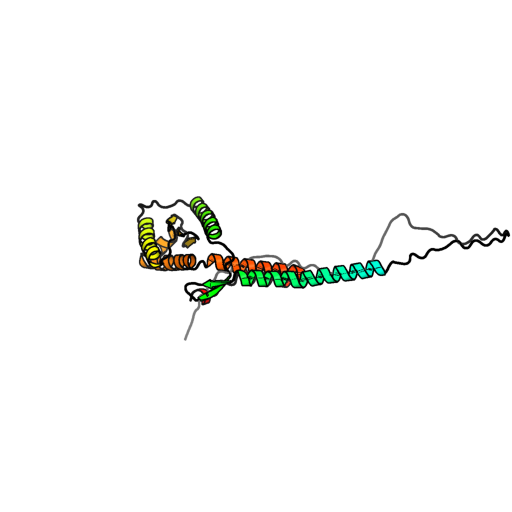ET A 1 122 ? 5.890 -6.684 3.566 1.00 91.44 122 MET A CA 1
ATOM 971 C C . MET A 1 122 ? 4.770 -6.166 4.472 1.00 91.44 122 MET A C 1
ATOM 973 O O . MET A 1 122 ? 5.054 -5.703 5.576 1.00 91.44 122 MET A O 1
ATOM 977 N N . GLY A 1 123 ? 3.508 -6.311 4.053 1.00 91.31 123 GLY A N 1
ATOM 978 C CA . GLY A 1 123 ? 2.342 -5.971 4.870 1.00 91.31 123 GLY A CA 1
ATOM 979 C C . GLY A 1 123 ? 2.364 -6.676 6.229 1.00 91.31 123 GLY A C 1
ATOM 980 O O . GLY A 1 123 ? 2.197 -6.027 7.258 1.00 91.31 123 GLY A O 1
ATOM 981 N N . ARG A 1 124 ? 2.685 -7.979 6.266 1.00 93.12 124 ARG A N 1
ATOM 982 C CA . ARG A 1 124 ? 2.836 -8.743 7.520 1.00 93.12 124 ARG A CA 1
ATOM 983 C C . ARG A 1 124 ? 3.950 -8.213 8.421 1.00 93.12 124 ARG A C 1
ATOM 985 O O . ARG A 1 124 ? 3.754 -8.141 9.631 1.00 93.12 124 ARG A O 1
ATOM 992 N N . VAL A 1 125 ? 5.097 -7.839 7.854 1.00 94.12 125 VAL A N 1
ATOM 993 C CA . VAL A 1 125 ? 6.224 -7.287 8.628 1.00 94.12 125 VAL A CA 1
ATOM 994 C C . VAL A 1 125 ? 5.839 -5.951 9.266 1.00 94.12 125 VAL A C 1
ATOM 996 O O . VAL A 1 125 ? 6.085 -5.736 10.453 1.00 94.12 125 VAL A O 1
ATOM 999 N N . VAL A 1 126 ? 5.197 -5.063 8.501 1.00 93.00 126 VAL A N 1
ATOM 1000 C CA . VAL A 1 126 ? 4.721 -3.768 9.011 1.00 93.00 126 VAL A CA 1
ATOM 1001 C C . VAL A 1 126 ? 3.642 -3.971 10.074 1.00 93.00 126 VAL A C 1
ATOM 1003 O O . VAL A 1 126 ? 3.707 -3.352 11.133 1.00 93.00 126 VAL A O 1
ATOM 1006 N N . TYR A 1 127 ? 2.709 -4.891 9.836 1.00 93.94 127 TYR A N 1
ATOM 1007 C CA . TYR A 1 127 ? 1.653 -5.240 10.781 1.00 93.94 127 TYR A CA 1
ATOM 1008 C C . TYR A 1 127 ? 2.228 -5.681 12.130 1.00 93.94 127 TYR A C 1
ATOM 1010 O O . TYR A 1 127 ? 1.923 -5.085 13.159 1.00 93.94 127 TYR A O 1
ATOM 1018 N N . GLN A 1 128 ? 3.144 -6.654 12.127 1.00 94.62 128 GLN A N 1
ATOM 1019 C CA . GLN A 1 128 ? 3.804 -7.137 13.343 1.00 94.62 128 GLN A CA 1
ATOM 1020 C C . GLN A 1 128 ? 4.570 -6.031 14.073 1.00 94.62 128 GLN A C 1
ATOM 1022 O O . GLN A 1 128 ? 4.530 -5.959 15.301 1.00 94.62 128 GLN A O 1
ATOM 1027 N N . ARG A 1 129 ? 5.231 -5.133 13.331 1.00 94.56 129 ARG A N 1
ATOM 1028 C CA . ARG A 1 129 ? 5.908 -3.977 13.924 1.00 94.56 129 ARG A CA 1
ATOM 1029 C C . ARG A 1 129 ? 4.919 -3.067 14.651 1.00 94.56 129 ARG A C 1
ATOM 1031 O O . ARG A 1 129 ? 5.210 -2.668 15.773 1.00 94.56 129 ARG A O 1
ATOM 1038 N N . ILE A 1 130 ? 3.763 -2.767 14.066 1.00 92.81 130 ILE A N 1
ATOM 1039 C CA . ILE A 1 130 ? 2.753 -1.919 14.718 1.00 92.81 130 ILE A CA 1
ATOM 1040 C C . ILE A 1 130 ? 2.211 -2.593 15.981 1.00 92.81 130 ILE A C 1
ATOM 1042 O O . ILE A 1 130 ? 2.166 -1.961 17.035 1.00 92.81 130 ILE A O 1
ATOM 1046 N N . LEU A 1 131 ? 1.887 -3.888 15.905 1.00 92.81 131 LEU A N 1
ATOM 1047 C CA . LEU A 1 131 ? 1.405 -4.649 17.062 1.00 92.81 131 LEU A CA 1
ATOM 1048 C C . LEU A 1 131 ? 2.438 -4.728 18.200 1.00 92.81 131 LEU A C 1
ATOM 1050 O O . LEU A 1 131 ? 2.065 -4.862 19.359 1.00 92.81 131 LEU A O 1
ATOM 1054 N N . SER A 1 132 ? 3.734 -4.630 17.886 1.00 94.12 132 SER A N 1
ATOM 1055 C CA . SER A 1 132 ? 4.797 -4.598 18.899 1.00 94.12 132 SER A CA 1
ATOM 1056 C C . SER A 1 132 ? 4.953 -3.243 19.601 1.00 94.12 132 SER A C 1
ATOM 1058 O O . SER A 1 132 ? 5.553 -3.178 20.670 1.00 94.12 132 SER A O 1
ATOM 1060 N N . GLN A 1 133 ? 4.444 -2.157 19.010 1.00 91.50 133 GLN A N 1
ATOM 1061 C CA . GLN A 1 133 ? 4.632 -0.796 19.523 1.00 91.50 133 GLN A CA 1
ATOM 1062 C C . GLN A 1 133 ? 3.555 -0.374 20.523 1.00 91.50 133 GLN A C 1
ATOM 1064 O O . GLN A 1 133 ? 3.822 0.468 21.378 1.00 91.50 133 GLN A O 1
ATOM 1069 N N . ALA A 1 134 ? 2.345 -0.918 20.405 1.00 91.56 134 ALA A N 1
ATOM 1070 C CA . ALA A 1 134 ? 1.212 -0.526 21.228 1.00 91.56 134 ALA A CA 1
ATOM 1071 C C . ALA A 1 134 ? 0.232 -1.693 21.429 1.00 91.56 134 ALA A C 1
ATOM 1073 O O . ALA A 1 134 ? 0.113 -2.560 20.559 1.00 91.56 134 ALA A O 1
ATOM 1074 N N . PRO A 1 135 ? -0.478 -1.727 22.571 1.00 94.31 135 PRO A N 1
ATOM 1075 C CA . PRO A 1 135 ? -1.415 -2.796 22.873 1.00 94.31 135 PRO A CA 1
ATOM 1076 C C . PRO A 1 135 ? -2.637 -2.745 21.949 1.00 94.31 135 PRO A C 1
ATOM 1078 O O . PRO A 1 135 ? -3.142 -1.680 21.592 1.00 94.31 135 PRO A O 1
ATOM 1081 N N . VAL A 1 136 ? -3.136 -3.922 21.583 1.00 95.31 136 VAL A N 1
ATOM 1082 C CA . VAL A 1 136 ? -4.359 -4.077 20.788 1.00 95.31 136 VAL A CA 1
ATOM 1083 C C . VAL A 1 136 ? -5.559 -4.121 21.725 1.00 95.31 136 VAL A C 1
ATOM 1085 O O . VAL A 1 136 ? -5.545 -4.836 22.728 1.00 95.31 136 VAL A O 1
ATOM 1088 N N . LEU A 1 137 ? -6.615 -3.383 21.392 1.00 94.19 137 LEU A N 1
ATOM 1089 C CA . LEU A 1 137 ? -7.876 -3.457 22.119 1.00 94.19 137 LEU A CA 1
ATOM 1090 C C . LEU A 1 137 ? -8.535 -4.820 21.900 1.00 94.19 137 LEU A C 1
ATOM 1092 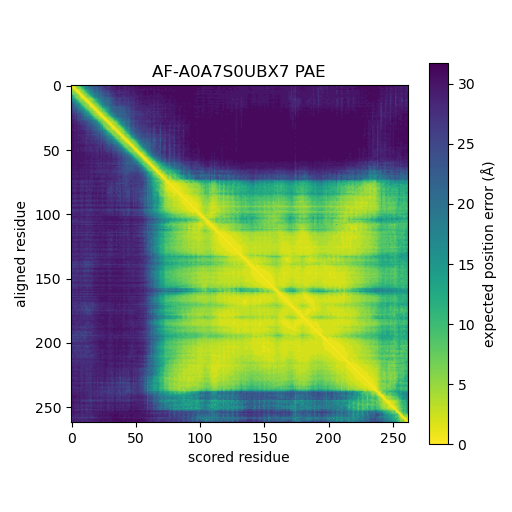O O . LEU A 1 137 ? -8.594 -5.336 20.783 1.00 94.19 137 LEU A O 1
ATOM 1096 N N . ALA A 1 138 ? -9.096 -5.384 22.968 1.00 94.12 138 ALA A N 1
ATOM 1097 C CA . ALA A 1 138 ? -9.838 -6.634 22.887 1.00 94.12 138 ALA A CA 1
ATOM 1098 C C . ALA A 1 138 ? -10.990 -6.534 21.873 1.00 94.12 138 ALA A C 1
ATOM 1100 O O . ALA A 1 138 ? -11.623 -5.486 21.726 1.00 94.12 138 ALA A O 1
ATOM 1101 N N . GLN A 1 139 ? -11.316 -7.647 21.213 1.00 90.75 139 GLN A N 1
ATOM 1102 C CA . GLN A 1 139 ? -12.417 -7.695 20.240 1.00 90.75 139 GLN A CA 1
ATOM 1103 C C . GLN A 1 139 ? -13.799 -7.442 20.872 1.00 90.75 139 GLN A C 1
ATOM 1105 O O . GLN A 1 139 ? -14.743 -7.059 20.188 1.00 90.75 139 GLN A O 1
ATOM 1110 N N . SER A 1 140 ? -13.921 -7.607 22.192 1.00 92.69 140 SER A N 1
ATOM 1111 C CA . SER A 1 140 ? -15.119 -7.259 22.962 1.00 92.69 140 SER A CA 1
ATOM 1112 C C . SER A 1 140 ? -15.295 -5.753 23.186 1.00 92.69 140 SER A C 1
ATOM 1114 O O . SER A 1 140 ? -16.380 -5.327 23.573 1.00 92.69 140 SER A O 1
ATOM 1116 N N . HIS A 1 141 ? -14.261 -4.939 22.960 1.00 95.50 141 HIS A N 1
ATOM 1117 C CA . HIS A 1 141 ? -14.329 -3.497 23.166 1.00 95.50 141 HIS A CA 1
ATOM 1118 C C . HIS A 1 141 ? -15.249 -2.838 22.127 1.00 95.50 141 HIS A C 1
ATOM 1120 O O . HIS A 1 141 ? -15.193 -3.175 20.943 1.00 95.50 141 HIS A O 1
ATOM 1126 N N . ALA A 1 142 ? -16.048 -1.849 22.542 1.00 93.88 142 ALA A N 1
ATOM 1127 C CA . ALA A 1 142 ? -17.016 -1.173 21.670 1.00 93.88 142 ALA A CA 1
ATOM 1128 C C . ALA A 1 142 ? -16.369 -0.621 20.383 1.00 93.88 142 ALA A C 1
ATOM 1130 O O . ALA A 1 142 ? -16.889 -0.819 19.287 1.00 93.88 142 ALA A O 1
ATOM 1131 N N . SER A 1 143 ? -15.185 -0.011 20.503 1.00 94.06 143 SER A N 1
ATOM 1132 C CA . SER A 1 143 ? -14.385 0.460 19.361 1.00 94.06 143 SER A CA 1
ATOM 1133 C C . SER A 1 143 ? -14.018 -0.647 18.369 1.00 94.06 143 SER A C 1
ATOM 1135 O O . SER A 1 143 ? -14.171 -0.462 17.165 1.00 94.06 143 SER A O 1
ATOM 1137 N N . SER A 1 144 ? -13.555 -1.801 18.859 1.00 95.25 144 SER A N 1
ATOM 1138 C CA . SER A 1 144 ? -13.171 -2.934 18.008 1.00 95.25 144 SER A CA 1
ATOM 1139 C C . SER A 1 144 ? -14.387 -3.523 17.299 1.00 95.25 144 SER A C 1
ATOM 1141 O O . SER A 1 144 ? -14.318 -3.836 16.112 1.00 95.25 144 SER A O 1
ATOM 1143 N N . GLN A 1 145 ? -15.532 -3.592 17.984 1.00 95.62 145 GLN A N 1
ATOM 1144 C CA . GLN A 1 145 ? -16.794 -4.037 17.390 1.00 95.62 145 GLN A CA 1
ATOM 1145 C C . GLN A 1 145 ? -17.312 -3.072 16.320 1.00 95.62 145 GLN A C 1
ATOM 1147 O O . GLN A 1 145 ? -17.805 -3.525 15.288 1.00 95.62 145 GLN A O 1
ATOM 1152 N N . LEU A 1 146 ? -17.210 -1.758 16.549 1.00 95.06 146 LEU A N 1
ATOM 1153 C CA . LEU A 1 146 ? -17.579 -0.733 15.569 1.00 95.06 146 LEU A CA 1
ATOM 1154 C C . LEU A 1 146 ? -16.721 -0.866 14.309 1.00 95.06 146 LEU A C 1
ATOM 1156 O O . LEU A 1 146 ? -17.262 -1.039 13.218 1.00 95.06 146 LEU A O 1
ATOM 1160 N N . VAL A 1 147 ? -15.395 -0.871 14.468 1.00 95.94 147 VAL A N 1
ATOM 1161 C CA . VAL A 1 147 ? -14.450 -0.983 13.347 1.00 95.94 147 VAL A CA 1
ATOM 1162 C C . VAL A 1 147 ? -14.643 -2.297 12.595 1.00 95.94 147 VAL A C 1
ATOM 1164 O O . VAL A 1 147 ? -14.679 -2.293 11.370 1.00 95.94 147 VAL A O 1
ATOM 1167 N N . THR A 1 148 ? -14.845 -3.410 13.302 1.00 95.31 148 THR A N 1
ATOM 1168 C CA . THR A 1 148 ? -15.088 -4.714 12.671 1.00 95.31 148 THR A CA 1
ATOM 1169 C C . THR A 1 148 ? -16.394 -4.723 11.876 1.00 95.31 148 THR A C 1
ATOM 1171 O O . THR A 1 148 ? -16.403 -5.194 10.742 1.00 95.31 148 THR A O 1
ATOM 1174 N N . ARG A 1 149 ? -17.493 -4.166 12.410 1.00 95.38 149 ARG A N 1
ATOM 1175 C CA . ARG A 1 149 ? -18.777 -4.081 11.684 1.00 95.38 149 ARG A CA 1
ATOM 1176 C C . ARG A 1 149 ? -18.655 -3.260 10.407 1.00 95.38 149 ARG A C 1
ATOM 1178 O O . ARG A 1 149 ? -19.097 -3.701 9.347 1.00 95.38 149 ARG A O 1
ATOM 1185 N N . VAL A 1 150 ? -18.080 -2.065 10.522 1.00 95.69 150 VAL A N 1
ATOM 1186 C CA . VAL A 1 150 ? -17.898 -1.140 9.398 1.00 95.69 150 VAL A CA 1
ATOM 1187 C C . VAL A 1 150 ? -16.961 -1.755 8.364 1.00 95.69 150 VAL A C 1
ATOM 1189 O O . VAL A 1 150 ? -17.304 -1.843 7.186 1.00 95.69 150 VAL A O 1
ATOM 1192 N N . GLY A 1 151 ? -15.822 -2.271 8.820 1.00 94.44 151 GLY A N 1
ATOM 1193 C CA . GLY A 1 151 ? -14.821 -2.924 7.992 1.00 94.44 151 GLY A CA 1
ATOM 1194 C C . GLY A 1 151 ? -15.375 -4.115 7.215 1.00 94.44 151 GLY A C 1
ATOM 1195 O O . GLY A 1 151 ? -15.165 -4.210 6.011 1.00 94.44 151 GLY A O 1
ATOM 1196 N N . GLN A 1 152 ? -16.157 -4.988 7.855 1.00 93.62 152 GLN A N 1
ATOM 1197 C CA . GLN A 1 152 ? -16.785 -6.128 7.180 1.00 93.62 152 GLN A CA 1
ATOM 1198 C C . GLN A 1 152 ? -17.786 -5.704 6.099 1.00 93.62 152 GLN A C 1
ATOM 1200 O O . GLN A 1 152 ? -17.857 -6.342 5.048 1.00 93.62 152 GLN A O 1
ATOM 1205 N N . ARG A 1 153 ? -18.549 -4.624 6.318 1.00 94.56 153 ARG A N 1
ATOM 1206 C CA . ARG A 1 153 ? -19.453 -4.081 5.290 1.00 94.56 153 ARG A CA 1
ATOM 1207 C C . ARG A 1 153 ? -18.672 -3.554 4.086 1.00 94.56 153 ARG A C 1
ATOM 1209 O O . ARG A 1 153 ? -19.055 -3.846 2.957 1.00 94.56 153 ARG A O 1
ATOM 1216 N N . ILE A 1 154 ? -17.568 -2.846 4.326 1.00 93.56 154 ILE A N 1
ATOM 1217 C CA . ILE A 1 154 ? -16.682 -2.326 3.272 1.00 93.56 154 ILE A CA 1
ATOM 1218 C C . ILE A 1 154 ? -16.011 -3.476 2.512 1.00 93.56 154 ILE A C 1
ATOM 1220 O O . ILE A 1 154 ? -16.049 -3.502 1.287 1.00 93.56 154 ILE A O 1
ATOM 1224 N N . ALA A 1 155 ? -15.467 -4.465 3.223 1.00 91.81 155 ALA A N 1
ATOM 1225 C CA . ALA A 1 155 ? -14.855 -5.655 2.635 1.00 91.81 155 ALA A CA 1
ATOM 1226 C C . ALA A 1 155 ? -15.840 -6.450 1.766 1.00 91.81 155 ALA A C 1
ATOM 1228 O O . ALA A 1 155 ? -15.483 -6.950 0.706 1.00 91.81 155 ALA A O 1
ATOM 1229 N N . LYS A 1 156 ? -17.107 -6.544 2.186 1.00 91.56 156 LYS A N 1
ATOM 1230 C CA . LYS A 1 156 ? -18.156 -7.163 1.371 1.00 91.56 156 LYS A CA 1
ATOM 1231 C C . LYS A 1 156 ? -18.464 -6.340 0.117 1.00 91.56 156 LYS A C 1
ATOM 1233 O O . LYS A 1 156 ? -18.733 -6.917 -0.931 1.00 91.56 156 LYS A O 1
ATOM 1238 N N . ALA A 1 157 ? -18.451 -5.013 0.229 1.00 90.94 157 ALA A N 1
ATOM 1239 C CA . ALA A 1 157 ? -18.729 -4.109 -0.881 1.00 90.94 157 ALA A CA 1
ATOM 1240 C C . ALA A 1 157 ? -17.579 -4.024 -1.900 1.00 90.94 157 ALA A C 1
ATOM 1242 O O . ALA A 1 157 ? -17.845 -3.770 -3.070 1.00 90.94 157 ALA A O 1
ATOM 1243 N N . SER A 1 158 ? -16.326 -4.255 -1.488 1.00 87.19 158 SER A N 1
ATOM 1244 C CA . SER A 1 158 ? -15.169 -4.195 -2.392 1.00 87.19 158 SER A CA 1
ATOM 1245 C C . SER A 1 158 ? -15.130 -5.335 -3.413 1.00 87.19 158 SER A C 1
ATOM 1247 O O . SER A 1 158 ? -14.513 -5.184 -4.461 1.00 87.19 158 SER A O 1
ATOM 1249 N N . GLY A 1 159 ? -15.778 -6.470 -3.125 1.00 82.06 159 GLY A N 1
ATOM 1250 C CA . GLY A 1 159 ? -15.805 -7.639 -4.011 1.00 82.06 159 GLY A CA 1
ATOM 1251 C C . GLY A 1 159 ? -14.492 -8.431 -4.065 1.00 82.06 159 GLY A C 1
ATOM 1252 O O . GLY A 1 159 ? -14.427 -9.442 -4.761 1.00 82.06 159 GLY A O 1
ATOM 1253 N N . GLU A 1 160 ? -13.471 -8.015 -3.312 1.00 80.75 160 GLU A N 1
ATOM 1254 C CA . GLU A 1 160 ? -12.155 -8.654 -3.277 1.00 80.75 160 GLU A CA 1
ATOM 1255 C C . GLU A 1 160 ? -12.078 -9.753 -2.212 1.00 80.75 160 GLU A C 1
ATOM 1257 O O . GLU A 1 160 ? -12.358 -9.533 -1.028 1.00 80.75 160 GLU A O 1
ATOM 1262 N N . SER A 1 161 ? -11.611 -10.937 -2.611 1.00 79.25 161 SER A N 1
ATOM 1263 C CA . SER A 1 161 ? -11.414 -12.083 -1.719 1.00 79.25 161 SER A CA 1
ATOM 1264 C C . SER A 1 161 ? -10.083 -11.992 -0.959 1.00 79.25 161 SER A C 1
ATOM 1266 O O . SER A 1 161 ? -9.209 -12.851 -1.097 1.00 79.25 161 SER A O 1
ATOM 1268 N N . LEU A 1 162 ? -9.905 -10.932 -0.168 1.00 83.25 162 LEU A N 1
ATOM 1269 C CA . LEU A 1 162 ? -8.756 -10.766 0.726 1.00 83.25 162 LEU A CA 1
ATOM 1270 C C . LEU A 1 162 ? -9.089 -11.258 2.148 1.00 83.25 162 LEU A C 1
ATOM 1272 O O . LEU A 1 162 ? -10.235 -11.150 2.589 1.00 83.25 162 LEU A O 1
ATOM 1276 N N . PRO A 1 163 ? -8.106 -11.786 2.904 1.00 88.19 163 PRO A N 1
ATOM 1277 C CA . PRO A 1 163 ? -8.299 -12.196 4.293 1.00 88.19 163 PRO A CA 1
ATOM 1278 C C . PRO A 1 163 ? -8.305 -10.971 5.222 1.00 88.19 163 PRO A C 1
ATOM 1280 O O . PRO A 1 163 ? -7.340 -10.719 5.951 1.00 88.19 163 PRO A O 1
ATOM 1283 N N . TRP A 1 164 ? -9.398 -10.207 5.162 1.00 90.88 164 TRP A N 1
ATOM 1284 C CA . TRP A 1 164 ? -9.589 -8.974 5.917 1.00 90.88 164 TRP A CA 1
ATOM 1285 C C . TRP A 1 164 ? -9.512 -9.209 7.430 1.00 90.88 164 TRP A C 1
ATOM 1287 O O . TRP A 1 164 ? -10.280 -9.986 7.996 1.00 90.88 164 TRP A O 1
ATOM 1297 N N . GLU A 1 165 ? -8.597 -8.509 8.092 1.00 93.25 165 GLU A N 1
ATOM 1298 C CA . GLU A 1 165 ? -8.426 -8.507 9.541 1.00 93.25 165 GLU A CA 1
ATOM 1299 C C . GLU A 1 165 ? -8.445 -7.064 10.028 1.00 93.25 165 GLU A C 1
ATOM 1301 O O . GLU A 1 165 ? -7.631 -6.251 9.594 1.00 93.25 165 GLU A O 1
ATOM 1306 N N . PHE A 1 166 ? -9.373 -6.757 10.929 1.00 94.81 166 PHE A N 1
ATOM 1307 C CA . PHE A 1 166 ? -9.537 -5.427 11.497 1.00 94.81 166 PHE A CA 1
ATOM 1308 C C . PHE A 1 166 ? -9.080 -5.443 12.951 1.00 94.81 166 PHE A C 1
ATOM 1310 O O . PHE A 1 166 ? -9.600 -6.210 13.766 1.00 94.81 166 PHE A O 1
ATOM 1317 N N . VAL A 1 167 ? -8.120 -4.582 13.280 1.00 95.25 167 VAL A N 1
ATOM 1318 C CA . VAL A 1 167 ? -7.633 -4.415 14.649 1.00 95.25 167 VAL A CA 1
ATOM 1319 C C . VAL A 1 167 ? -7.598 -2.953 15.045 1.00 95.25 167 VAL A C 1
ATOM 1321 O O . VAL A 1 167 ? -7.306 -2.068 14.237 1.00 95.25 167 VAL A O 1
ATOM 1324 N N . VAL A 1 168 ? -7.886 -2.709 16.321 1.00 96.50 168 VAL A N 1
ATOM 1325 C CA . VAL A 1 168 ? -7.784 -1.381 16.916 1.00 96.50 168 VAL A CA 1
ATOM 1326 C C . VAL A 1 168 ? -6.612 -1.369 17.881 1.00 96.50 168 VAL A C 1
ATOM 1328 O O . VAL A 1 168 ? -6.574 -2.151 18.829 1.00 96.50 168 VAL A O 1
ATOM 1331 N N . VAL A 1 169 ? -5.656 -0.484 17.635 1.00 96.38 169 VAL A N 1
ATOM 1332 C CA . VAL A 1 169 ? -4.466 -0.298 18.466 1.00 96.38 169 VAL A CA 1
ATOM 1333 C C . VAL A 1 169 ? -4.704 0.879 19.401 1.00 96.38 169 VAL A C 1
ATOM 1335 O O . VAL A 1 169 ? -5.126 1.953 18.963 1.00 96.38 169 VAL A O 1
ATOM 1338 N N . ASP A 1 170 ? -4.445 0.690 20.693 1.00 95.44 170 ASP A N 1
ATOM 1339 C CA . ASP A 1 170 ? -4.604 1.758 21.672 1.00 95.44 170 ASP A CA 1
ATOM 1340 C C . ASP A 1 170 ? -3.407 2.710 21.630 1.00 95.44 170 ASP A C 1
ATOM 1342 O O . ASP A 1 170 ? -2.317 2.418 22.119 1.00 95.44 170 ASP A O 1
ATOM 1346 N N . SER A 1 171 ? -3.606 3.852 20.981 1.00 94.38 171 SER A N 1
ATOM 1347 C CA . SER A 1 171 ? -2.600 4.891 20.811 1.00 94.38 171 SER A CA 1
ATOM 1348 C C . SER A 1 171 ? -3.301 6.229 20.593 1.00 94.38 171 SER A C 1
ATOM 1350 O O . SER A 1 171 ? -4.288 6.280 19.855 1.00 94.38 171 SER A O 1
ATOM 1352 N N . PRO A 1 172 ? -2.788 7.338 21.155 1.00 93.25 172 PRO A N 1
ATOM 1353 C CA . PRO A 1 172 ? -3.355 8.670 20.942 1.00 93.25 172 PRO A CA 1
ATOM 1354 C C . PRO A 1 172 ? -3.173 9.189 19.505 1.00 93.25 172 PRO A C 1
ATOM 1356 O O . PRO A 1 172 ? -3.669 10.266 19.182 1.00 93.25 172 PRO A O 1
ATOM 1359 N N . GLN A 1 173 ? -2.460 8.460 18.642 1.00 92.12 173 GLN A N 1
ATOM 1360 C CA . GLN A 1 173 ? -2.269 8.832 17.243 1.00 92.12 173 GLN A CA 1
ATOM 1361 C C . GLN A 1 173 ? -3.602 8.844 16.480 1.00 92.12 173 GLN A C 1
ATOM 1363 O O . GLN A 1 173 ? -4.410 7.921 16.575 1.00 92.12 173 GLN A O 1
ATOM 1368 N N . VAL A 1 174 ? -3.815 9.894 15.689 1.00 92.75 174 VAL A N 1
ATOM 1369 C CA . VAL A 1 174 ? -4.978 10.045 14.808 1.00 92.75 174 VAL A CA 1
ATOM 1370 C C . VAL A 1 174 ? -4.601 9.494 13.438 1.00 92.75 174 VAL A C 1
ATOM 1372 O O . VAL A 1 174 ? -4.107 10.227 12.586 1.00 92.75 174 VAL A O 1
ATOM 1375 N N . ASN A 1 175 ? -4.749 8.183 13.253 1.00 92.62 175 ASN A N 1
ATOM 1376 C CA . ASN A 1 175 ? -4.432 7.532 11.985 1.00 92.62 175 ASN A CA 1
ATOM 1377 C C . ASN A 1 175 ? -5.258 6.243 11.783 1.00 92.62 175 ASN A C 1
ATOM 1379 O O . ASN A 1 175 ? -5.790 5.668 12.738 1.00 92.62 175 ASN A O 1
ATOM 1383 N N . ALA A 1 176 ? -5.338 5.780 10.541 1.00 93.12 176 ALA A N 1
ATOM 1384 C CA . ALA A 1 176 ? -5.773 4.445 10.152 1.00 93.12 176 ALA A CA 1
ATOM 1385 C C . ALA A 1 176 ? -4.976 4.029 8.915 1.00 93.12 176 ALA A C 1
ATOM 1387 O O . ALA A 1 176 ? -4.552 4.874 8.137 1.00 93.12 176 ALA A O 1
ATOM 1388 N N . MET A 1 177 ? -4.743 2.734 8.743 1.00 91.25 177 MET A N 1
ATOM 1389 C CA . MET A 1 177 ? -4.023 2.234 7.578 1.00 91.25 177 MET A CA 1
ATOM 1390 C C . MET A 1 177 ? -4.544 0.872 7.151 1.00 91.25 177 MET A C 1
ATOM 1392 O O . MET A 1 177 ? -4.853 0.018 7.986 1.00 91.25 177 MET A O 1
ATOM 1396 N N . CYS A 1 178 ? -4.584 0.656 5.840 1.00 92.44 178 CYS A N 1
ATOM 1397 C CA . CYS A 1 178 ? -4.833 -0.649 5.253 1.00 92.44 178 CYS A CA 1
ATOM 1398 C C . CYS A 1 178 ? -3.543 -1.177 4.624 1.00 92.44 178 CYS A C 1
ATOM 1400 O O . CYS A 1 178 ? -3.063 -0.673 3.612 1.00 92.44 178 CYS A O 1
ATOM 1402 N N . LEU A 1 179 ? -2.969 -2.202 5.241 1.00 92.25 179 LEU A N 1
ATOM 1403 C CA . LEU A 1 179 ? -1.761 -2.849 4.759 1.00 92.25 179 LEU A CA 1
ATOM 1404 C C . LEU A 1 179 ? -2.101 -3.910 3.700 1.00 92.25 179 LEU A C 1
ATOM 1406 O O . LEU A 1 179 ? -3.174 -4.530 3.750 1.00 92.25 179 LEU A O 1
ATOM 1410 N N . PRO A 1 180 ? -1.161 -4.190 2.782 1.00 89.12 180 PRO A N 1
ATOM 1411 C CA . PRO A 1 180 ? -1.301 -5.271 1.819 1.00 89.12 180 PRO A CA 1
ATOM 1412 C C . PRO A 1 180 ? -1.647 -6.612 2.466 1.00 89.12 180 PRO A C 1
ATOM 1414 O O . PRO A 1 180 ? -1.107 -6.982 3.511 1.00 89.12 180 PRO A O 1
ATOM 1417 N N . GLY A 1 181 ? -2.525 -7.372 1.812 1.00 87.00 181 GLY A N 1
ATOM 1418 C CA . GLY A 1 181 ? -3.023 -8.643 2.343 1.00 87.00 181 GLY A CA 1
ATOM 1419 C C . GLY A 1 181 ? -4.208 -8.515 3.298 1.00 87.00 181 GLY A C 1
ATOM 1420 O O . GLY A 1 181 ? -4.483 -9.461 4.030 1.00 87.00 181 GLY A O 1
ATOM 1421 N N . GLY A 1 182 ? -4.903 -7.373 3.288 1.00 88.81 182 GLY A N 1
ATOM 1422 C CA . GLY A 1 182 ? -6.163 -7.179 4.009 1.00 88.81 182 GLY A CA 1
ATOM 1423 C C . GLY A 1 182 ? -5.997 -6.911 5.504 1.00 88.81 182 GLY A C 1
ATOM 1424 O O . GLY A 1 182 ? -6.925 -7.152 6.266 1.00 88.81 182 GLY A O 1
ATOM 1425 N N . LYS A 1 183 ? -4.831 -6.443 5.963 1.00 93.19 183 LYS A N 1
ATOM 1426 C CA . LYS A 1 183 ? -4.616 -6.126 7.384 1.00 93.19 183 LYS A CA 1
ATOM 1427 C C . LYS A 1 183 ? -4.921 -4.654 7.628 1.00 93.19 183 LYS A C 1
ATOM 1429 O O . LYS A 1 183 ? -4.190 -3.790 7.157 1.00 93.19 183 LYS A O 1
ATOM 1434 N N . VAL A 1 184 ? -5.985 -4.365 8.363 1.00 94.62 184 VAL A N 1
ATOM 1435 C CA . VAL A 1 184 ? -6.451 -3.006 8.641 1.00 94.62 184 VAL A CA 1
ATOM 1436 C C . VAL A 1 184 ? -6.188 -2.671 10.099 1.00 94.62 184 VAL A C 1
ATOM 1438 O O . VAL A 1 184 ? -6.646 -3.371 11.003 1.00 94.62 184 VAL A O 1
ATOM 1441 N N . VAL A 1 185 ? -5.464 -1.578 10.324 1.00 95.31 185 VAL A N 1
ATOM 1442 C CA . VAL A 1 185 ? -5.128 -1.081 11.657 1.00 95.31 185 VAL A CA 1
ATOM 1443 C C . VAL A 1 185 ? -5.745 0.293 11.852 1.00 95.31 185 VAL A C 1
ATOM 1445 O O . VAL A 1 185 ? -5.499 1.211 11.072 1.00 95.31 185 VAL A O 1
ATOM 1448 N N . VAL A 1 186 ? -6.516 0.444 12.924 1.00 96.06 186 VAL A N 1
ATOM 1449 C CA . VAL A 1 186 ? -7.117 1.719 13.329 1.00 96.06 186 VAL A CA 1
ATOM 1450 C C . VAL A 1 186 ? -6.568 2.118 14.686 1.00 96.06 186 VAL A C 1
ATOM 1452 O O . VAL A 1 186 ? -6.535 1.299 15.600 1.00 96.06 186 VAL A O 1
ATOM 1455 N N . PHE A 1 187 ? -6.157 3.371 14.854 1.00 96.00 187 PHE A N 1
ATOM 1456 C CA . PHE A 1 187 ? -5.688 3.849 16.154 1.00 96.00 187 PHE A CA 1
ATOM 1457 C C . PHE A 1 187 ? -6.835 4.448 16.974 1.00 96.00 187 PHE A C 1
ATOM 1459 O O . PHE A 1 187 ? -7.712 5.134 16.441 1.00 96.00 187 PHE A O 1
ATOM 1466 N N . SER A 1 188 ? -6.831 4.209 18.289 1.00 95.12 188 SER A N 1
ATOM 1467 C CA . SER A 1 188 ? -7.884 4.693 19.194 1.00 95.12 188 SER A CA 1
ATOM 1468 C C . SER A 1 188 ? -8.023 6.222 19.189 1.00 95.12 188 SER A C 1
ATOM 1470 O O . SER A 1 188 ? -9.137 6.728 19.333 1.00 95.12 188 SER A O 1
ATOM 1472 N N . GLY A 1 189 ? -6.939 6.964 18.939 1.00 93.88 189 GLY A N 1
ATOM 1473 C CA . GLY A 1 189 ? -6.948 8.418 18.771 1.00 93.88 189 GLY A CA 1
ATOM 1474 C C . GLY A 1 189 ? -7.824 8.909 17.614 1.00 93.88 189 GLY A C 1
ATOM 1475 O O . GLY A 1 189 ? -8.529 9.903 17.777 1.00 93.88 189 GLY A O 1
ATOM 1476 N N . LEU A 1 190 ? -7.866 8.189 16.485 1.00 93.88 190 LEU A N 1
ATOM 1477 C CA . LEU A 1 190 ? -8.757 8.522 15.364 1.00 93.88 190 LEU A CA 1
ATOM 1478 C C . LEU A 1 190 ? -10.230 8.370 15.760 1.00 93.88 190 LEU A C 1
ATOM 1480 O O . LEU A 1 190 ? -11.053 9.230 15.462 1.00 93.88 190 LEU A O 1
ATOM 1484 N N . LEU A 1 191 ? -10.555 7.292 16.476 1.00 94.69 191 LEU A N 1
ATOM 1485 C CA . LEU A 1 191 ? -11.924 7.031 16.924 1.00 94.69 191 LEU A CA 1
ATOM 1486 C C . LEU A 1 191 ? -12.403 8.083 17.928 1.00 94.69 191 LEU A C 1
ATOM 1488 O O . LEU A 1 191 ? -13.546 8.520 17.848 1.00 94.69 191 LEU A O 1
ATOM 1492 N N . ARG A 1 192 ? -11.518 8.525 18.831 1.00 94.06 192 ARG A N 1
ATOM 1493 C CA . ARG A 1 192 ? -11.807 9.610 19.780 1.00 94.06 192 ARG A CA 1
ATOM 1494 C C . ARG A 1 192 ? -12.011 10.950 19.076 1.00 94.06 192 ARG A C 1
ATOM 1496 O O . ARG A 1 192 ? -12.874 11.711 19.490 1.00 94.06 192 ARG A O 1
ATOM 1503 N N . LEU A 1 193 ? -11.254 11.233 18.010 1.00 94.31 193 LEU A N 1
ATOM 1504 C CA . LEU A 1 193 ? -11.425 12.462 17.228 1.00 94.31 193 LEU A CA 1
ATOM 1505 C C . LEU A 1 193 ? -12.819 12.549 16.592 1.00 94.31 193 LEU A C 1
ATOM 1507 O O . LEU A 1 193 ? -13.402 13.627 16.543 1.00 94.31 193 LEU A O 1
ATOM 1511 N N . PHE A 1 194 ? -13.354 11.421 16.124 1.00 93.25 194 PHE A N 1
ATOM 1512 C CA . PHE A 1 194 ? -14.693 11.351 15.535 1.00 93.25 194 PHE A CA 1
ATOM 1513 C C . PHE A 1 194 ? -15.811 11.129 16.554 1.00 93.25 194 PHE A C 1
ATOM 1515 O O . PHE A 1 194 ? -16.938 10.869 16.141 1.00 93.25 194 PHE A O 1
ATOM 1522 N N . ASP A 1 195 ? -15.513 11.182 17.855 1.00 92.81 195 ASP A N 1
ATOM 1523 C CA . ASP A 1 195 ? -16.458 10.842 18.926 1.00 92.81 195 ASP A CA 1
ATOM 1524 C C . ASP A 1 195 ? -17.169 9.497 18.677 1.00 92.81 195 ASP A C 1
ATOM 1526 O O . ASP A 1 195 ? -18.369 9.332 18.872 1.00 92.81 195 ASP A O 1
ATOM 1530 N N . HIS A 1 196 ? -16.417 8.522 18.155 1.00 89.44 196 HIS A N 1
ATOM 1531 C CA . HIS A 1 196 ? -16.912 7.195 17.791 1.00 89.44 196 HIS A CA 1
ATOM 1532 C C . HIS A 1 196 ? -18.058 7.183 16.756 1.00 89.44 196 HIS A C 1
ATOM 1534 O O . HIS A 1 196 ? -18.799 6.202 16.674 1.00 89.44 196 HIS A O 1
ATOM 1540 N N . ASN A 1 197 ? -18.184 8.223 15.924 1.00 94.19 197 ASN A N 1
ATOM 1541 C CA . ASN A 1 197 ? -19.170 8.271 14.846 1.00 94.19 197 ASN A CA 1
ATOM 1542 C C . ASN A 1 197 ? -18.877 7.214 13.759 1.00 94.19 197 ASN A C 1
ATOM 1544 O O . ASN A 1 197 ? -17.832 7.243 13.102 1.00 94.19 197 ASN A O 1
ATOM 1548 N N . GLU A 1 198 ? -19.827 6.297 13.551 1.00 94.69 198 GLU A N 1
ATOM 1549 C CA . GLU A 1 198 ? -19.733 5.192 12.586 1.00 94.69 198 GLU A CA 1
ATOM 1550 C C . GLU A 1 198 ? -19.528 5.684 11.146 1.00 94.69 198 GLU A C 1
ATOM 1552 O O . GLU A 1 198 ? -18.722 5.111 10.416 1.00 94.69 198 GLU A O 1
ATOM 1557 N N . GLU A 1 199 ? -20.206 6.761 10.742 1.00 95.00 199 GLU A N 1
ATOM 1558 C CA . GLU A 1 199 ? -20.157 7.277 9.370 1.00 95.00 199 GLU A CA 1
ATOM 1559 C C . GLU A 1 199 ? -18.783 7.864 9.042 1.00 95.00 199 GLU A C 1
ATOM 1561 O O . GLU A 1 199 ? -18.202 7.563 7.999 1.00 95.00 199 GLU A O 1
ATOM 1566 N N . ALA A 1 200 ? -18.219 8.647 9.965 1.00 94.38 200 ALA A N 1
ATOM 1567 C CA . ALA A 1 200 ? -16.891 9.232 9.800 1.00 94.38 200 ALA A CA 1
ATOM 1568 C C . ALA A 1 200 ? -15.807 8.145 9.713 1.00 94.38 200 ALA A C 1
ATOM 1570 O O . ALA A 1 200 ? -14.929 8.196 8.849 1.00 94.38 200 ALA A O 1
ATOM 1571 N N . VAL A 1 201 ? -15.906 7.118 10.564 1.00 94.88 201 VAL A N 1
ATOM 1572 C CA . VAL A 1 201 ? -15.006 5.958 10.521 1.00 94.88 201 VAL A CA 1
ATOM 1573 C C . VAL A 1 201 ? -15.171 5.188 9.211 1.00 94.88 201 VAL A C 1
ATOM 1575 O O . VAL A 1 201 ? -14.172 4.778 8.624 1.00 94.88 201 VAL A O 1
ATOM 1578 N N . ALA A 1 202 ? -16.401 5.021 8.720 1.00 95.25 202 ALA A N 1
ATOM 1579 C CA . ALA A 1 202 ? -16.668 4.339 7.459 1.00 95.25 202 ALA A CA 1
ATOM 1580 C C . ALA A 1 202 ? -16.041 5.052 6.261 1.00 95.25 202 ALA A C 1
ATOM 1582 O O . ALA A 1 202 ? -15.442 4.383 5.424 1.00 95.25 202 ALA A O 1
ATOM 1583 N N . VAL A 1 203 ? -16.116 6.385 6.197 1.00 94.62 203 VAL A N 1
ATOM 1584 C CA . VAL A 1 203 ? -15.497 7.166 5.113 1.00 94.62 203 VAL A CA 1
ATOM 1585 C C . VAL A 1 203 ? -13.982 6.967 5.090 1.00 94.62 203 VAL A C 1
ATOM 1587 O O . VAL A 1 203 ? -13.422 6.658 4.038 1.00 94.62 203 VAL A O 1
ATOM 1590 N N . VAL A 1 204 ? -13.318 7.084 6.245 1.00 94.25 204 VAL A N 1
ATOM 1591 C CA . VAL A 1 204 ? -11.859 6.906 6.326 1.00 94.25 204 VAL A CA 1
ATOM 1592 C C . VAL A 1 204 ? -11.465 5.465 6.010 1.00 94.25 204 VAL A C 1
ATOM 1594 O O . VAL A 1 204 ? -10.583 5.235 5.190 1.00 94.25 204 VAL A O 1
ATOM 1597 N N . LEU A 1 205 ? -12.146 4.475 6.591 1.00 94.31 205 LEU A N 1
ATOM 1598 C CA . LEU A 1 205 ? -11.846 3.071 6.313 1.00 94.31 205 LEU A CA 1
ATOM 1599 C C . LEU A 1 205 ? -12.095 2.695 4.855 1.00 94.31 205 LEU A C 1
ATOM 1601 O O . LEU A 1 205 ? -11.325 1.916 4.299 1.00 94.31 205 LEU A O 1
ATOM 1605 N N . ALA A 1 206 ? -13.138 3.239 4.227 1.00 93.62 206 ALA A N 1
ATOM 1606 C CA . ALA A 1 206 ? -13.415 2.999 2.818 1.00 93.62 206 ALA A CA 1
ATOM 1607 C C . ALA A 1 206 ? -12.310 3.589 1.935 1.00 93.62 206 ALA A C 1
ATOM 1609 O O . ALA A 1 206 ? -11.860 2.910 1.015 1.00 93.62 206 ALA A O 1
ATOM 1610 N N . HIS A 1 207 ? -11.831 4.797 2.252 1.00 92.69 207 HIS A N 1
ATOM 1611 C CA . HIS A 1 207 ? -10.699 5.422 1.568 1.00 92.69 207 HIS A CA 1
ATOM 1612 C C . HIS A 1 207 ? -9.433 4.556 1.658 1.00 92.69 207 HIS A C 1
ATOM 1614 O O . HIS A 1 207 ? -8.835 4.219 0.637 1.00 92.69 207 HIS A O 1
ATOM 1620 N N . GLU A 1 208 ? -9.071 4.112 2.863 1.00 92.12 208 GLU A N 1
ATOM 1621 C CA . GLU A 1 208 ? -7.887 3.271 3.073 1.00 92.12 208 GLU A CA 1
ATOM 1622 C C . GLU A 1 208 ? -8.015 1.893 2.402 1.00 92.12 208 GLU A C 1
ATOM 1624 O O . GLU A 1 208 ? -7.078 1.409 1.763 1.00 92.12 208 GLU A O 1
ATOM 1629 N N . CYS A 1 209 ? -9.186 1.253 2.498 1.00 90.94 209 CYS A N 1
ATOM 1630 C CA . CYS A 1 209 ? -9.427 -0.036 1.847 1.00 90.94 209 CYS A CA 1
ATOM 1631 C C . CYS A 1 209 ? -9.385 0.090 0.320 1.00 90.94 209 CYS A C 1
ATOM 1633 O O . CYS A 1 209 ? -8.860 -0.804 -0.341 1.00 90.94 209 CYS A O 1
ATOM 1635 N N . ALA A 1 210 ? -9.893 1.192 -0.243 1.00 89.81 210 ALA A N 1
ATOM 1636 C CA . ALA A 1 210 ? -9.827 1.451 -1.677 1.00 89.81 210 ALA A CA 1
ATOM 1637 C C . ALA A 1 210 ? -8.375 1.559 -2.163 1.00 89.81 210 ALA A C 1
ATOM 1639 O O . ALA A 1 210 ? -8.037 0.956 -3.180 1.00 89.81 210 ALA A O 1
ATOM 1640 N N . HIS A 1 211 ? -7.488 2.226 -1.413 1.00 88.81 211 HIS A N 1
ATOM 1641 C CA . HIS A 1 211 ? -6.057 2.276 -1.749 1.00 88.81 211 HIS A CA 1
ATOM 1642 C C . HIS A 1 211 ? -5.397 0.899 -1.742 1.00 88.81 211 HIS A C 1
ATOM 1644 O O . HIS A 1 211 ? -4.600 0.594 -2.634 1.00 88.81 211 HIS A O 1
ATOM 1650 N N . ALA A 1 212 ? -5.735 0.058 -0.764 1.00 88.69 212 ALA A N 1
ATOM 1651 C CA . ALA A 1 212 ? -5.193 -1.293 -0.675 1.00 88.69 212 ALA A CA 1
ATOM 1652 C C . ALA A 1 212 ? -5.702 -2.201 -1.802 1.00 88.69 212 ALA A C 1
ATOM 1654 O O . ALA A 1 212 ? -4.911 -2.908 -2.424 1.00 88.69 212 ALA A O 1
ATOM 1655 N N . VAL A 1 213 ? -6.998 -2.137 -2.116 1.00 88.62 213 VAL A N 1
ATOM 1656 C CA . VAL A 1 213 ? -7.612 -2.869 -3.237 1.00 88.62 213 VAL A CA 1
ATOM 1657 C C . VAL A 1 213 ? -7.035 -2.403 -4.575 1.00 88.62 213 VAL A C 1
ATOM 1659 O O . VAL A 1 213 ? -6.668 -3.212 -5.424 1.00 88.62 213 VAL A O 1
ATOM 1662 N N . ALA A 1 214 ? -6.847 -1.094 -4.742 1.00 88.00 214 ALA A N 1
ATOM 1663 C CA . ALA A 1 214 ? -6.199 -0.526 -5.914 1.00 88.00 214 ALA A CA 1
ATOM 1664 C C . ALA A 1 214 ? -4.683 -0.782 -5.951 1.00 88.00 214 ALA A C 1
ATOM 1666 O O . ALA A 1 214 ? -4.053 -0.428 -6.944 1.00 88.00 214 ALA A O 1
ATOM 1667 N N . ARG A 1 215 ? -4.078 -1.400 -4.926 1.00 89.50 215 ARG A N 1
ATOM 1668 C CA . ARG A 1 215 ? -2.627 -1.644 -4.825 1.00 89.50 215 ARG A CA 1
ATOM 1669 C C . ARG A 1 215 ? -1.795 -0.369 -5.014 1.00 89.50 215 ARG A C 1
ATOM 1671 O O . ARG A 1 215 ? -0.708 -0.409 -5.592 1.00 89.50 215 ARG A O 1
ATOM 1678 N N . HIS A 1 216 ? -2.293 0.767 -4.521 1.00 87.62 216 HIS A N 1
ATOM 1679 C CA . HIS A 1 216 ? -1.646 2.066 -4.718 1.00 87.62 216 HIS A CA 1
ATOM 1680 C C . HIS A 1 216 ? -0.223 2.054 -4.138 1.00 87.62 216 HIS A C 1
ATOM 1682 O O . HIS A 1 216 ? 0.719 2.448 -4.815 1.00 87.62 216 HIS A O 1
ATOM 1688 N N . SER A 1 217 ? -0.011 1.487 -2.946 1.00 85.06 217 SER A N 1
ATOM 1689 C CA . SER A 1 217 ? 1.332 1.379 -2.352 1.00 85.06 217 SER A CA 1
ATOM 1690 C C . SER A 1 217 ? 2.331 0.618 -3.235 1.00 85.06 217 SER A C 1
ATOM 1692 O O . SER A 1 217 ? 3.501 0.994 -3.293 1.00 85.06 217 SER A O 1
ATOM 1694 N N . ALA A 1 218 ? 1.889 -0.425 -3.947 1.00 88.38 218 ALA A N 1
ATOM 1695 C CA . ALA A 1 218 ? 2.748 -1.171 -4.865 1.00 88.38 218 ALA A CA 1
ATOM 1696 C C . ALA A 1 218 ? 3.128 -0.326 -6.092 1.00 88.38 218 ALA A C 1
ATOM 1698 O O . ALA A 1 218 ? 4.289 -0.325 -6.498 1.00 88.38 218 ALA A O 1
ATOM 1699 N N . GLU A 1 219 ? 2.180 0.444 -6.631 1.00 88.56 219 GLU A N 1
ATOM 1700 C CA . GLU A 1 219 ? 2.437 1.399 -7.714 1.00 88.56 219 GLU A CA 1
ATOM 1701 C C . GLU A 1 219 ? 3.432 2.492 -7.286 1.00 88.56 219 GLU A C 1
ATOM 1703 O O . GLU A 1 219 ? 4.372 2.799 -8.021 1.00 88.56 219 GLU A O 1
ATOM 1708 N N . GLN A 1 220 ? 3.290 3.032 -6.069 1.00 85.06 220 GLN A N 1
ATOM 1709 C CA . GLN A 1 220 ? 4.218 4.040 -5.541 1.00 85.06 220 GLN A CA 1
ATOM 1710 C C . GLN A 1 220 ? 5.645 3.494 -5.411 1.00 85.06 220 GLN A C 1
ATOM 1712 O O . GLN A 1 220 ? 6.607 4.176 -5.767 1.00 85.06 220 GLN A O 1
ATOM 1717 N N . MET A 1 221 ? 5.795 2.253 -4.935 1.00 87.00 221 MET A N 1
ATOM 1718 C CA . MET A 1 221 ? 7.104 1.599 -4.851 1.00 87.00 221 MET A CA 1
ATOM 1719 C C . MET A 1 221 ? 7.714 1.345 -6.231 1.00 87.00 221 MET A C 1
ATOM 1721 O O . MET A 1 221 ? 8.915 1.562 -6.400 1.00 87.00 221 MET A O 1
ATOM 1725 N N . GLY A 1 222 ? 6.907 0.920 -7.207 1.00 88.00 222 GLY A N 1
ATOM 1726 C CA . GLY A 1 222 ? 7.347 0.758 -8.592 1.00 88.00 222 GLY A CA 1
ATOM 1727 C C . GLY A 1 222 ? 7.877 2.075 -9.161 1.00 88.00 222 GLY A C 1
ATOM 1728 O O . GLY A 1 222 ? 9.016 2.141 -9.624 1.00 88.00 222 GLY A O 1
ATOM 1729 N N . PHE A 1 223 ? 7.103 3.156 -9.029 1.00 85.19 223 PHE A N 1
ATOM 1730 C CA . PHE A 1 223 ? 7.509 4.497 -9.457 1.00 85.19 223 PHE A CA 1
ATOM 1731 C C . PHE A 1 223 ? 8.814 4.955 -8.788 1.00 85.19 223 PHE A C 1
ATOM 1733 O O . PHE A 1 223 ? 9.727 5.429 -9.467 1.00 85.19 223 PHE A O 1
ATOM 1740 N N . LEU A 1 224 ? 8.951 4.747 -7.474 1.00 85.31 224 LEU A N 1
ATOM 1741 C CA . LEU A 1 224 ? 10.169 5.094 -6.742 1.00 85.31 224 LEU A CA 1
ATOM 1742 C C . LEU A 1 224 ? 11.391 4.320 -7.255 1.00 85.31 224 LEU A C 1
ATOM 1744 O O . LEU A 1 224 ? 12.429 4.924 -7.523 1.00 85.31 224 LEU A O 1
ATOM 1748 N N . ARG A 1 225 ? 11.280 2.997 -7.437 1.00 86.19 225 ARG A N 1
ATOM 1749 C CA . ARG A 1 225 ? 12.371 2.175 -7.999 1.00 86.19 225 ARG A CA 1
ATOM 1750 C C . ARG A 1 225 ? 12.795 2.656 -9.371 1.00 86.19 225 ARG A C 1
ATOM 1752 O O . ARG A 1 225 ? 13.981 2.668 -9.681 1.00 86.19 225 ARG A O 1
ATOM 1759 N N . MET A 1 226 ? 11.828 3.067 -10.174 1.00 85.12 226 MET A N 1
ATOM 1760 C CA . MET A 1 226 ? 12.071 3.630 -11.484 1.00 85.12 226 MET A CA 1
ATOM 1761 C C . MET A 1 226 ? 12.885 4.928 -11.397 1.00 85.12 226 MET A C 1
ATOM 1763 O O . MET A 1 226 ? 13.849 5.051 -12.150 1.00 85.12 226 MET A O 1
ATOM 1767 N N . ILE A 1 227 ? 12.565 5.883 -10.505 1.00 84.38 227 ILE A N 1
ATOM 1768 C CA . ILE A 1 227 ? 13.368 7.120 -10.465 1.00 84.38 227 ILE A CA 1
ATOM 1769 C C . ILE A 1 227 ? 14.759 6.840 -9.907 1.00 84.38 227 ILE A C 1
ATOM 1771 O O . ILE A 1 227 ? 15.717 7.402 -10.421 1.00 84.38 227 ILE A O 1
ATOM 1775 N N . LEU A 1 228 ? 14.887 5.927 -8.938 1.00 84.75 228 LEU A N 1
ATOM 1776 C CA . LEU A 1 228 ? 16.191 5.482 -8.433 1.00 84.75 228 LEU A CA 1
ATOM 1777 C C . LEU A 1 228 ? 17.027 4.806 -9.533 1.00 84.75 228 LEU A C 1
ATOM 1779 O O . LEU A 1 228 ? 18.235 5.012 -9.619 1.00 84.75 228 LEU A O 1
ATOM 1783 N N . ALA A 1 229 ? 16.401 4.024 -10.413 1.00 85.44 229 ALA A N 1
ATOM 1784 C CA . ALA A 1 229 ? 17.085 3.411 -11.547 1.00 85.44 229 ALA A CA 1
ATOM 1785 C C . ALA A 1 229 ? 17.522 4.455 -12.588 1.00 85.44 229 ALA A C 1
ATOM 1787 O O . ALA A 1 229 ? 18.649 4.399 -13.082 1.00 85.44 229 ALA A O 1
ATOM 1788 N N . VAL A 1 230 ? 16.666 5.439 -12.887 1.00 84.75 230 VAL A N 1
ATOM 1789 C CA . VAL A 1 230 ? 17.011 6.568 -13.766 1.00 84.75 230 VAL A CA 1
ATOM 1790 C C . VAL A 1 230 ? 18.136 7.403 -13.159 1.00 84.75 230 VAL A C 1
ATOM 1792 O O . VAL A 1 230 ? 19.060 7.789 -13.868 1.00 84.75 230 VAL A O 1
ATOM 1795 N N . GLU A 1 231 ? 18.100 7.651 -11.854 1.00 83.25 231 GLU A N 1
ATOM 1796 C CA . GLU A 1 231 ? 19.157 8.345 -11.124 1.00 83.25 231 GLU A CA 1
ATOM 1797 C C . GLU A 1 231 ? 20.490 7.602 -11.246 1.00 83.25 231 GLU A C 1
ATOM 1799 O O . GLU A 1 231 ? 21.497 8.199 -11.636 1.00 83.25 231 GLU A O 1
ATOM 1804 N N . TRP A 1 232 ? 20.496 6.297 -10.969 1.00 85.81 232 TRP A N 1
ATOM 1805 C CA . TRP A 1 232 ? 21.690 5.468 -11.100 1.00 85.81 232 TRP A CA 1
ATOM 1806 C C . TRP A 1 232 ? 22.237 5.509 -12.533 1.00 85.81 232 TRP A C 1
ATOM 1808 O O . TRP A 1 232 ? 23.438 5.682 -12.740 1.00 85.81 232 TRP A O 1
ATOM 1818 N N . MET A 1 233 ? 21.351 5.470 -13.529 1.00 83.25 233 MET A N 1
ATOM 1819 C CA . MET A 1 233 ? 21.709 5.599 -14.939 1.00 83.25 233 MET A CA 1
ATOM 1820 C C . MET A 1 233 ? 22.336 6.969 -15.257 1.00 83.25 233 MET A C 1
ATOM 1822 O O . MET A 1 233 ? 23.391 7.037 -15.887 1.00 83.25 233 MET A O 1
ATOM 1826 N N . LEU A 1 234 ? 21.742 8.069 -14.784 1.00 82.31 234 LEU A N 1
ATOM 1827 C CA . LEU A 1 234 ? 22.287 9.418 -14.972 1.00 82.31 234 LEU A CA 1
ATOM 1828 C C . LEU A 1 234 ? 23.664 9.575 -14.317 1.00 82.31 234 LEU A C 1
ATOM 1830 O O . LEU A 1 234 ? 24.553 10.200 -14.897 1.00 82.31 234 LEU A O 1
ATOM 1834 N N . HIS A 1 235 ? 23.863 8.981 -13.141 1.00 79.81 235 HIS A N 1
ATOM 1835 C CA . HIS A 1 235 ? 25.154 8.982 -12.462 1.00 79.81 235 HIS A CA 1
ATOM 1836 C C . HIS A 1 235 ? 26.233 8.228 -13.243 1.00 79.81 235 HIS A C 1
ATOM 1838 O O . HIS A 1 235 ? 27.350 8.735 -13.360 1.00 79.81 235 HIS A O 1
ATOM 1844 N N . VAL A 1 236 ? 25.896 7.064 -13.804 1.00 82.50 236 VAL A N 1
ATOM 1845 C CA . VAL A 1 236 ? 26.819 6.248 -14.606 1.00 82.50 236 VAL A CA 1
ATOM 1846 C C . VAL A 1 236 ? 27.258 6.976 -15.881 1.00 82.50 236 VAL A C 1
ATOM 1848 O O . VAL A 1 236 ? 28.434 6.918 -16.232 1.00 82.50 236 VAL A O 1
ATOM 1851 N N . PHE A 1 237 ? 26.348 7.684 -16.560 1.00 78.69 237 PHE A N 1
ATOM 1852 C CA . PHE A 1 237 ? 26.643 8.290 -17.866 1.00 78.69 237 PHE A CA 1
ATOM 1853 C C . PHE A 1 237 ? 27.110 9.746 -17.817 1.00 78.69 237 PHE A C 1
ATOM 1855 O O . PHE A 1 237 ? 27.975 10.130 -18.602 1.00 78.69 237 PHE A O 1
ATOM 1862 N N . PHE A 1 238 ? 26.547 10.568 -16.931 1.00 78.94 238 PHE A N 1
ATOM 1863 C CA . PHE A 1 238 ? 26.726 12.024 -16.981 1.00 78.94 238 PHE A CA 1
ATOM 1864 C C . PHE A 1 238 ? 27.529 12.592 -15.805 1.00 78.94 238 PHE A C 1
ATOM 1866 O O . PHE A 1 238 ? 27.886 13.765 -15.851 1.00 78.94 238 PHE A O 1
ATOM 1873 N N . GLN A 1 239 ? 27.807 11.801 -14.758 1.00 75.56 239 GLN A N 1
ATOM 1874 C CA . GLN A 1 239 ? 28.531 12.231 -13.548 1.00 75.56 239 GLN A CA 1
ATOM 1875 C C . GLN A 1 239 ? 28.088 13.609 -13.007 1.00 75.56 239 GLN A C 1
ATOM 1877 O O . GLN A 1 239 ? 28.910 14.419 -12.585 1.00 75.56 239 GLN A O 1
ATOM 1882 N N . VAL A 1 240 ? 26.778 13.889 -13.016 1.00 69.31 240 VAL A N 1
ATOM 1883 C CA . VAL A 1 240 ? 26.192 15.167 -12.565 1.00 69.31 240 VAL A CA 1
ATOM 1884 C C . VAL A 1 240 ? 25.523 15.024 -11.190 1.00 69.31 240 VAL A C 1
ATOM 1886 O O . VAL A 1 240 ? 24.305 14.876 -11.111 1.00 69.31 240 VAL A O 1
ATOM 1889 N N . PRO A 1 241 ? 26.275 15.116 -10.076 1.00 65.06 241 PRO A N 1
ATOM 1890 C CA . PRO A 1 241 ? 25.731 14.947 -8.724 1.00 65.06 241 PRO A CA 1
ATOM 1891 C C . PRO A 1 241 ? 24.792 16.075 -8.262 1.00 65.06 241 PRO A C 1
ATOM 1893 O O . PRO A 1 241 ? 24.107 15.937 -7.251 1.00 65.06 241 PRO A O 1
ATOM 1896 N N . PHE A 1 242 ? 24.747 17.209 -8.969 1.00 64.50 242 PHE A N 1
ATOM 1897 C CA . PHE A 1 242 ? 23.852 18.319 -8.624 1.00 64.50 242 PHE A CA 1
ATOM 1898 C C . PHE A 1 242 ? 22.393 18.058 -9.032 1.00 64.50 242 PHE A C 1
ATOM 1900 O O . PHE A 1 242 ? 21.481 18.407 -8.289 1.00 64.50 242 PHE A O 1
ATOM 1907 N N . VAL A 1 243 ? 22.158 17.429 -10.189 1.00 65.81 243 VAL A N 1
ATOM 1908 C CA . VAL A 1 243 ? 20.798 17.179 -10.708 1.00 65.81 243 VAL A CA 1
ATOM 1909 C C . VAL A 1 243 ? 20.102 16.077 -9.906 1.00 65.81 243 VAL A C 1
ATOM 1911 O O . VAL A 1 243 ? 18.900 16.143 -9.660 1.00 65.81 243 VAL A O 1
ATOM 1914 N N . THR A 1 244 ? 20.863 15.086 -9.449 1.00 62.34 244 THR A N 1
ATOM 1915 C CA . THR A 1 244 ? 20.332 13.868 -8.830 1.00 62.34 244 THR A CA 1
ATOM 1916 C C . THR A 1 244 ? 19.731 14.117 -7.450 1.00 62.34 244 THR A C 1
ATOM 1918 O O . THR A 1 244 ? 18.613 13.678 -7.190 1.00 62.34 244 THR A O 1
ATOM 1921 N N . ASN A 1 245 ? 20.375 14.938 -6.616 1.00 66.31 245 ASN A N 1
ATOM 1922 C CA . ASN A 1 245 ? 19.849 15.313 -5.296 1.00 66.31 245 ASN A CA 1
ATOM 1923 C C . ASN A 1 245 ? 18.547 16.135 -5.361 1.00 66.31 245 ASN A C 1
ATOM 1925 O O . ASN A 1 245 ? 17.698 16.034 -4.474 1.00 66.31 245 ASN A O 1
ATOM 1929 N N . TRP A 1 246 ? 18.371 16.951 -6.405 1.00 66.94 246 TRP A N 1
ATOM 1930 C CA . TRP A 1 246 ? 17.140 17.720 -6.608 1.00 66.94 246 TRP A CA 1
ATOM 1931 C C . TRP A 1 246 ? 15.984 16.826 -7.069 1.00 66.94 246 TRP A C 1
ATOM 1933 O O . TRP A 1 246 ? 14.882 16.933 -6.533 1.00 66.94 246 TRP A O 1
ATOM 1943 N N . VAL A 1 247 ? 16.229 15.921 -8.022 1.00 67.69 247 VAL A N 1
ATOM 1944 C CA . VAL A 1 247 ? 15.203 15.011 -8.560 1.00 67.69 247 VAL A CA 1
ATOM 1945 C C . VAL A 1 247 ? 14.692 14.045 -7.495 1.00 67.69 247 VAL A C 1
ATOM 1947 O O . VAL A 1 247 ? 13.483 13.866 -7.383 1.00 67.69 247 VAL A O 1
ATOM 1950 N N . THR A 1 248 ? 15.574 13.460 -6.682 1.00 64.50 248 THR A N 1
ATOM 1951 C CA . THR A 1 248 ? 15.165 12.554 -5.597 1.00 64.50 248 THR A CA 1
ATOM 1952 C C . THR A 1 248 ? 14.372 13.288 -4.525 1.00 64.50 248 THR A C 1
ATOM 1954 O O . THR A 1 248 ? 13.304 12.824 -4.131 1.00 64.50 248 THR A O 1
ATOM 1957 N N . SER A 1 249 ? 14.827 14.476 -4.115 1.00 64.56 249 SER A N 1
ATOM 1958 C CA . SER A 1 249 ? 14.097 15.313 -3.156 1.00 64.56 249 SER A CA 1
ATOM 1959 C C . SER A 1 249 ? 12.693 15.648 -3.661 1.00 64.56 249 SER A C 1
ATOM 1961 O O . SER A 1 249 ? 11.735 15.516 -2.907 1.00 64.56 249 SER A O 1
ATOM 1963 N N . PHE A 1 250 ? 12.545 15.993 -4.945 1.00 65.75 250 PHE A N 1
ATOM 1964 C CA . PHE A 1 250 ? 11.232 16.202 -5.555 1.00 65.75 250 PHE A CA 1
ATOM 1965 C C . PHE A 1 250 ? 10.423 14.911 -5.699 1.00 65.75 250 PHE A C 1
ATOM 1967 O O . PHE A 1 250 ? 9.224 14.945 -5.482 1.00 65.75 250 PHE A O 1
ATOM 1974 N N . ALA A 1 251 ? 11.028 13.769 -6.013 1.00 65.75 251 ALA A N 1
ATOM 1975 C CA . ALA A 1 251 ? 10.317 12.496 -6.125 1.00 65.75 251 ALA A CA 1
ATOM 1976 C C . ALA A 1 251 ? 9.723 12.022 -4.791 1.00 65.75 251 ALA A C 1
ATOM 1978 O O . ALA A 1 251 ? 8.607 11.512 -4.768 1.00 65.75 251 ALA A O 1
ATOM 1979 N N . PHE A 1 252 ? 10.438 12.223 -3.680 1.00 63.91 252 PHE A N 1
ATOM 1980 C CA . PHE A 1 252 ? 9.916 11.947 -2.338 1.00 63.91 252 PHE A CA 1
ATOM 1981 C C . PHE A 1 252 ? 8.899 12.997 -1.871 1.00 63.91 252 PHE A C 1
ATOM 1983 O O . PHE A 1 252 ? 8.040 12.687 -1.048 1.00 63.91 252 PHE A O 1
ATOM 1990 N N . GLN A 1 253 ? 9.008 14.236 -2.363 1.00 60.78 253 GLN A N 1
ATOM 1991 C CA . GLN A 1 253 ? 8.154 15.353 -1.954 1.00 60.78 253 GLN A CA 1
ATOM 1992 C C . GLN A 1 253 ? 6.953 15.600 -2.849 1.00 60.78 253 GLN A C 1
ATOM 1994 O O . GLN A 1 253 ? 6.068 16.313 -2.401 1.00 60.78 253 GLN A O 1
ATOM 1999 N N . LEU A 1 254 ? 6.909 15.083 -4.078 1.00 55.25 254 LEU A N 1
ATOM 2000 C CA . LEU A 1 254 ? 5.724 15.117 -4.922 1.00 55.25 254 LEU A CA 1
ATOM 2001 C C . LEU A 1 254 ? 4.762 14.099 -4.314 1.00 55.25 254 LEU A C 1
ATOM 2003 O O . LEU A 1 254 ? 4.906 12.901 -4.572 1.00 55.25 254 LEU A O 1
ATOM 2007 N N . PRO A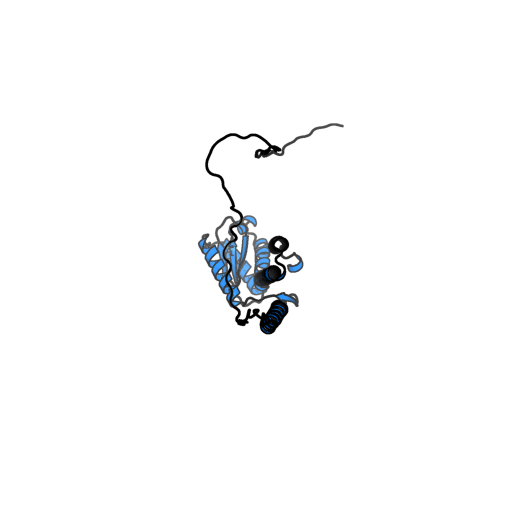 1 255 ? 3.796 14.545 -3.486 1.00 46.41 255 PRO A N 1
ATOM 2008 C CA . PRO A 1 255 ? 2.745 13.635 -3.098 1.00 46.41 255 PRO A CA 1
ATOM 2009 C C . PRO A 1 255 ? 2.043 13.320 -4.412 1.00 46.41 255 PRO A C 1
ATOM 2011 O O . PRO A 1 255 ? 1.703 14.245 -5.156 1.00 46.41 255 PRO A O 1
ATOM 2014 N N . PHE A 1 256 ? 1.935 12.038 -4.750 1.00 52.28 256 PHE A N 1
ATOM 2015 C CA . PHE A 1 256 ? 1.150 11.564 -5.882 1.00 52.28 256 PHE A CA 1
ATOM 2016 C C . PHE A 1 256 ? -0.099 12.442 -5.996 1.00 52.28 256 PHE A C 1
ATOM 2018 O O . PHE A 1 256 ? -0.928 12.477 -5.091 1.00 52.28 256 PHE A O 1
ATOM 2025 N N . SER A 1 257 ? -0.101 13.304 -7.020 1.00 42.97 257 SER A N 1
ATOM 2026 C CA . SER A 1 257 ? -1.044 14.417 -7.115 1.00 42.97 257 SER A CA 1
ATOM 2027 C C . SER A 1 257 ? -2.458 13.858 -7.027 1.00 42.97 257 SER A C 1
ATOM 2029 O O . SER A 1 257 ? -2.702 12.787 -7.579 1.00 42.97 257 SER A O 1
ATOM 2031 N N . ARG A 1 258 ? -3.387 14.592 -6.397 1.00 53.38 258 ARG A N 1
ATOM 2032 C CA . ARG A 1 258 ? -4.816 14.237 -6.244 1.00 53.38 258 ARG A CA 1
ATOM 2033 C C . ARG A 1 258 ? -5.496 13.734 -7.531 1.00 53.38 258 ARG A C 1
ATOM 2035 O O . ARG A 1 258 ? -6.543 13.112 -7.474 1.00 53.38 258 ARG A O 1
ATOM 2042 N N . ASN A 1 259 ? -4.890 13.947 -8.696 1.00 41.09 259 ASN A N 1
ATOM 2043 C CA . ASN A 1 259 ? -5.271 13.321 -9.964 1.00 41.09 259 ASN A CA 1
ATOM 2044 C C . ASN A 1 259 ? -5.133 11.781 -9.999 1.00 41.09 259 ASN A C 1
ATOM 2046 O O . ASN A 1 259 ? -5.595 11.167 -10.951 1.00 41.09 259 ASN A O 1
ATOM 2050 N N . LEU A 1 260 ? -4.486 11.155 -9.012 1.00 45.16 260 LEU A N 1
ATOM 2051 C CA . LEU A 1 260 ? -4.463 9.698 -8.817 1.00 45.16 260 LEU A CA 1
ATOM 2052 C C . LEU A 1 260 ? -5.560 9.213 -7.854 1.00 45.16 260 LEU A C 1
ATOM 2054 O O . LEU A 1 260 ? -5.692 8.010 -7.646 1.00 45.16 260 LEU A O 1
ATOM 2058 N N . GLU A 1 261 ? -6.329 10.142 -7.280 1.00 47.31 261 GLU A N 1
ATOM 2059 C CA . GLU A 1 261 ? -7.450 9.893 -6.364 1.00 47.31 261 GLU A CA 1
ATOM 2060 C C . GLU A 1 261 ? -8.820 9.914 -7.081 1.00 47.31 261 GLU A C 1
ATOM 2062 O O . GLU A 1 261 ? -9.836 9.691 -6.422 1.00 47.31 261 GLU A O 1
ATOM 2067 N N . LEU A 1 262 ? -8.858 10.179 -8.401 1.00 33.38 262 LEU A N 1
ATOM 2068 C CA . LEU A 1 262 ? -10.066 10.237 -9.245 1.00 33.38 262 LEU A CA 1
ATOM 2069 C C . LEU A 1 262 ? -10.038 9.197 -10.373 1.00 33.38 262 LEU A C 1
ATOM 2071 O O . LEU A 1 262 ? -9.027 9.148 -11.113 1.00 33.38 262 LEU A O 1
#

Nearest PDB structures (foldseek):
  3c37-assembly2_B  TM=7.168E-01  e=3.070E-06  Geobacter sulfurreducens PCA
  3c37-assembly1_A  TM=7.118E-01  e=4.124E-06  Geobacter sulfurreducens PCA
  6ait-assembly1_D  TM=7.393E-01  e=8.355E-05  Escherichia coli K-12
  6sar-assembly1_A  TM=6.104E-01  e=8.863E-05  Escherichia coli K-12
  6ait-assembly1_E  TM=6.731E-01  e=2.147E-04  Escherichia coli K-12

Radius of gyration: 37.78 Å; Cα contacts (8 Å, |Δi|>4): 205; chains: 1; bounding box: 115×71×60 Å

Sequence (262 aa):
GRFFNRSALPRFVTIFPRHRTPNPCPRTTALLLRGLRQSTLPQRASFFSRSGGGAGGDGYKSFKEDKWSDQRDSQSVRLAVNLFIIVLPGSFILYWAAHLDRSPYTGRLRMIDMPVAQEQAMGRVVYQRILSQAPVLAQSHASSQLVTRVGQRIAKASGESLPWEFVVVDSPQVNAMCLPGGKVVVFSGLLRLFDHNEEAVAVVLAHECAHAVARHSAEQMGFLRMILAVEWMLHVFFQVPFVTNWVTSFAFQLPFSRNLEL